Protein AF-A0A9X4FNW3-F1 (afdb_monomer)

Radius of gyration: 24.59 Å; Cα contacts (8 Å, |Δi|>4): 348; chains: 1; bounding box: 97×66×53 Å

pLDDT: mean 85.98, std 18.1, range [35.59, 98.44]

Sequence (212 aa):
MRTWEVLSLSFLMLSSSFVHASGALVSSCDKIPSGYRGKVFKIKTDYLAETSNKERPWECISFKEEPQKYAYTTLKYIYDGNIDCDFDLHCNKVANWYHAPWMHYGINGREFVNGLTRERSFKPGELHNDQKSMLQNWAISIVNEQGSYTYGQVWKDINNPDITKGEFLDGTVNAKLVFTEATEDDIPTLKNSITWTGYVNQSENLLRISKI

Mean predicted aligned error: 8.68 Å

Secondary structure (DSSP, 8-state):
-----------------------PPPS--S-PPTT--S----------SS------TTTTS-TTTSHHHHHHHHHHHHHTTTTTTTT-TTT-SSS-EE--SSTT-STTSPPTTT-PEE-PPBPTTSS-TT--S-B-EEEEEEEEHHHHHHHHHHTSSTTS--GGG-PPPTT--EEEEEEES--TTT-GGGTT--EEEE--TT-SS-EEEEE-

Solvent-accessible surface area (backbone atoms only — not comparable to full-atom values): 12631 Å² total; per-residue (Å²): 139,90,81,86,88,80,87,80,81,81,79,82,78,78,78,81,76,80,77,75,74,78,74,76,84,68,40,37,71,62,81,80,61,89,86,71,81,73,72,67,39,72,71,44,70,89,43,39,94,57,78,69,86,72,87,56,95,41,76,89,44,51,58,84,84,39,41,67,61,26,51,51,43,49,50,50,58,65,44,48,41,27,62,86,36,75,65,39,55,90,65,28,83,74,53,61,47,28,39,77,78,82,55,21,60,71,93,44,14,9,20,44,37,75,37,34,22,54,50,79,61,41,56,54,46,66,89,27,85,59,23,80,54,73,36,52,25,35,30,43,56,40,24,28,50,45,31,25,20,28,49,36,55,17,46,66,42,80,91,63,58,40,70,91,39,64,67,70,53,89,83,47,46,76,50,71,53,45,28,26,59,58,45,45,79,32,37,65,85,44,60,91,43,60,66,49,70,35,51,56,82,82,48,102,54,75,42,72,27,28,46,109

Foldseek 3Di:
DDDDDDDDDDDPPPPPPPPPPLPPFDLAPDDDDPPDDAAFDDFFQPADQDADPDDQQLPPPPCVVCVVCSVVSLVCVVCQQCVVVVNRQVRRPPFHKGFQTPQRDDLQRAFTHHGWGKDDWDQACRQHVQRHHIKTKIKGKMKTNQQSNLSCQQVVPVVHGDCVSNDGDPPIDMDMWMWMLDDCSSPVVQVVADWDFTCHRVPPDTGIIGTD

Structure (mmCIF, N/CA/C/O backbone):
data_AF-A0A9X4FNW3-F1
#
_entry.id   AF-A0A9X4FNW3-F1
#
loop_
_atom_site.group_PDB
_atom_site.id
_atom_site.type_symbol
_atom_site.label_atom_id
_atom_site.label_alt_id
_atom_site.label_comp_id
_atom_site.label_asym_id
_atom_site.label_entity_id
_atom_site.label_seq_id
_atom_site.pdbx_PDB_ins_code
_atom_site.Cartn_x
_atom_site.Cartn_y
_atom_site.Cartn_z
_atom_site.occupancy
_atom_site.B_iso_or_equiv
_atom_site.auth_seq_id
_atom_site.auth_comp_id
_atom_site.auth_asym_id
_atom_site.auth_atom_id
_atom_site.pdbx_PDB_model_num
ATOM 1 N N . MET A 1 1 ? -71.289 51.366 -7.779 1.00 39.03 1 MET A N 1
ATOM 2 C CA . MET A 1 1 ? -70.628 50.991 -6.507 1.00 39.03 1 MET A CA 1
ATOM 3 C C . MET A 1 1 ? -69.376 50.200 -6.871 1.00 39.03 1 MET A C 1
ATOM 5 O O . MET A 1 1 ? -69.449 49.400 -7.790 1.00 39.03 1 MET A O 1
ATOM 9 N N . ARG A 1 2 ? -68.223 50.547 -6.293 1.00 45.91 2 ARG A N 1
ATOM 10 C CA . ARG A 1 2 ? -66.859 50.301 -6.802 1.00 45.91 2 ARG A CA 1
ATOM 11 C C . ARG A 1 2 ? -66.208 49.128 -6.052 1.00 45.91 2 ARG A C 1
ATOM 13 O O . ARG A 1 2 ? -66.126 49.211 -4.834 1.00 45.91 2 ARG A O 1
ATOM 20 N N . THR A 1 3 ? -65.699 48.111 -6.748 1.00 40.22 3 THR A N 1
ATOM 21 C CA . THR A 1 3 ? -64.871 47.011 -6.187 1.00 40.22 3 THR A CA 1
ATOM 22 C C . THR A 1 3 ? -63.864 46.577 -7.265 1.00 40.22 3 THR A C 1
ATOM 24 O O . THR A 1 3 ? -64.269 45.974 -8.250 1.00 40.22 3 THR A O 1
ATOM 27 N N . TRP A 1 4 ? -62.691 47.217 -7.346 1.00 37.81 4 TRP A N 1
ATOM 28 C CA . TRP A 1 4 ? -61.378 46.767 -6.831 1.00 37.81 4 TRP A CA 1
ATOM 29 C C . TRP A 1 4 ? -60.906 45.429 -7.421 1.00 37.81 4 TRP A C 1
ATOM 31 O O . TRP A 1 4 ? -61.368 44.364 -7.024 1.00 37.81 4 TRP A O 1
ATOM 41 N N . GLU A 1 5 ? -59.959 45.528 -8.359 1.00 42.41 5 GLU A N 1
ATOM 42 C CA . GLU A 1 5 ? -59.154 44.417 -8.863 1.00 42.41 5 GLU A CA 1
ATOM 43 C C . GLU A 1 5 ? -58.144 43.955 -7.807 1.00 42.41 5 GLU A C 1
ATOM 45 O O . GLU A 1 5 ? -57.520 44.775 -7.131 1.00 42.41 5 GLU A O 1
ATOM 50 N N . VAL A 1 6 ? -57.943 42.641 -7.712 1.00 42.69 6 VAL A N 1
ATOM 51 C CA . VAL A 1 6 ? -56.806 42.041 -7.011 1.00 42.69 6 VAL A CA 1
ATOM 52 C C . VAL A 1 6 ? -55.949 41.341 -8.060 1.00 42.69 6 VAL A C 1
ATOM 54 O O . VAL A 1 6 ? -56.313 40.289 -8.581 1.00 42.69 6 VAL A O 1
ATOM 57 N N . LEU A 1 7 ? -54.809 41.951 -8.381 1.00 39.12 7 LEU A N 1
ATOM 58 C CA . LEU A 1 7 ? -53.729 41.335 -9.147 1.00 39.12 7 LEU A CA 1
ATOM 59 C C . LEU A 1 7 ? -53.053 40.274 -8.273 1.00 39.12 7 LEU A C 1
ATOM 61 O O . LEU A 1 7 ? -52.357 40.597 -7.311 1.00 39.12 7 LEU A O 1
ATOM 65 N N . SER A 1 8 ? -53.256 39.003 -8.611 1.00 39.66 8 SER A N 1
ATOM 66 C CA . SER A 1 8 ? -52.539 37.888 -7.996 1.00 39.66 8 SER A CA 1
ATOM 67 C C . SER A 1 8 ? -51.211 37.690 -8.735 1.00 39.66 8 SER A C 1
ATOM 69 O O . SER A 1 8 ? -51.189 37.167 -9.846 1.00 39.66 8 SER A O 1
ATOM 71 N N . LEU A 1 9 ? -50.094 38.122 -8.139 1.00 35.75 9 LEU A N 1
ATOM 72 C CA . LEU A 1 9 ? -48.755 37.756 -8.611 1.00 35.75 9 LEU A CA 1
ATOM 73 C C . LEU A 1 9 ? -48.465 36.303 -8.210 1.00 35.75 9 LEU A C 1
ATOM 75 O O . LEU A 1 9 ? -48.223 36.004 -7.042 1.00 35.75 9 LEU A O 1
ATOM 79 N N . SER A 1 10 ? -48.472 35.395 -9.181 1.00 37.94 10 SER A N 1
ATOM 80 C CA . SER A 1 10 ? -47.983 34.028 -9.004 1.00 37.94 10 SER A CA 1
ATOM 81 C C . SER A 1 10 ? -46.454 34.019 -9.081 1.00 37.94 10 SER A C 1
ATOM 83 O O . SER A 1 10 ? -45.875 34.134 -10.158 1.00 37.94 10 SER A O 1
ATOM 85 N N . PHE A 1 11 ? -45.789 33.891 -7.932 1.00 36.78 11 PHE A N 1
ATOM 86 C CA . PHE A 1 11 ? -44.345 33.670 -7.856 1.00 36.78 11 PHE A CA 1
ATOM 87 C C . PHE A 1 11 ? -44.051 32.201 -8.203 1.00 36.78 11 PHE A C 1
ATOM 89 O O . PHE A 1 11 ? -44.306 31.300 -7.404 1.00 36.78 11 PHE A O 1
ATOM 96 N N . LEU A 1 12 ? -43.542 31.944 -9.411 1.00 36.56 12 LEU A N 1
ATOM 97 C CA . LEU A 1 12 ? -42.980 30.643 -9.780 1.00 36.56 12 LEU A CA 1
ATOM 98 C C . LEU A 1 12 ? -41.643 30.466 -9.049 1.00 36.56 12 LEU A C 1
ATOM 100 O O . LEU A 1 12 ? -40.603 30.950 -9.489 1.00 36.56 12 LEU A O 1
ATOM 104 N N . MET A 1 13 ? -41.676 29.769 -7.914 1.00 38.72 13 MET A N 1
ATOM 105 C CA . MET A 1 13 ? -40.479 29.214 -7.286 1.00 38.72 13 MET A CA 1
ATOM 106 C C . MET A 1 13 ? -39.955 28.084 -8.180 1.00 38.72 13 MET A C 1
ATOM 108 O O . MET A 1 13 ? -40.431 26.952 -8.101 1.00 38.72 13 MET A O 1
ATOM 112 N N . LEU A 1 14 ? -38.978 28.377 -9.044 1.00 38.03 14 LEU A N 1
ATOM 113 C CA . LEU A 1 14 ? -38.114 27.329 -9.582 1.00 38.03 14 LEU A CA 1
ATOM 114 C C . LEU A 1 14 ? -37.262 26.815 -8.420 1.00 38.03 14 LEU A C 1
ATOM 116 O O . LEU A 1 14 ? -36.275 27.437 -8.035 1.00 38.03 14 LEU A O 1
ATOM 120 N N . SER A 1 15 ? -37.652 25.680 -7.847 1.00 38.22 15 SER A N 1
ATOM 121 C CA . SER A 1 15 ? -36.764 24.909 -6.988 1.00 38.22 15 SER A CA 1
ATOM 122 C C . SER A 1 15 ? -35.621 24.383 -7.852 1.00 38.22 15 SER A C 1
ATOM 124 O O . SER A 1 15 ? -35.787 23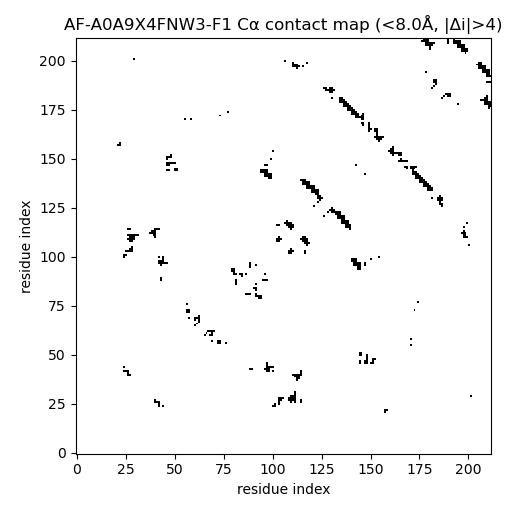.417 -8.599 1.00 38.22 15 SER A O 1
ATOM 126 N N . SER A 1 16 ? -34.461 25.025 -7.777 1.00 38.41 16 SER A N 1
ATOM 127 C CA . SER A 1 16 ? -33.212 24.469 -8.278 1.00 38.41 16 SER A CA 1
ATOM 128 C C . SER A 1 16 ? -32.890 23.229 -7.448 1.00 38.41 16 SER A C 1
ATOM 130 O O . SER A 1 16 ? -32.341 23.302 -6.351 1.00 38.41 16 SER A O 1
ATOM 132 N N . SER A 1 17 ? -33.269 22.063 -7.961 1.00 36.03 17 SER A N 1
ATOM 133 C CA . SER A 1 17 ? -32.731 20.798 -7.487 1.00 36.03 17 SER A CA 1
ATOM 134 C C . SER A 1 17 ? -31.236 20.799 -7.800 1.00 36.03 17 SER A C 1
ATOM 136 O O . SER A 1 17 ? -30.837 20.605 -8.948 1.00 36.03 17 SER A O 1
ATOM 138 N N . PHE A 1 18 ? -30.396 21.049 -6.795 1.00 40.41 18 PHE A N 1
ATOM 139 C CA . PHE A 1 18 ? -28.976 20.735 -6.890 1.00 40.41 18 PHE A CA 1
ATOM 140 C C . PHE A 1 18 ? -28.852 19.219 -7.018 1.00 40.41 18 PHE A C 1
ATOM 142 O O . PHE A 1 18 ? -28.867 18.492 -6.025 1.00 40.41 18 PHE A O 1
ATOM 149 N N . VAL A 1 19 ? -28.750 18.734 -8.253 1.00 35.59 19 VAL A N 1
ATOM 150 C CA . VAL A 1 19 ? -28.235 17.396 -8.521 1.00 35.59 19 VAL A CA 1
ATOM 151 C C . VAL A 1 19 ? -26.774 17.420 -8.080 1.00 35.59 19 VAL A C 1
ATOM 153 O O . VAL A 1 19 ? -25.900 17.880 -8.811 1.00 35.59 19 VAL A O 1
ATOM 156 N N . HIS A 1 20 ? -26.506 16.976 -6.851 1.00 36.28 20 HIS A N 1
ATOM 157 C CA . HIS A 1 20 ? -25.158 16.592 -6.460 1.00 36.28 20 HIS A CA 1
ATOM 158 C C . HIS A 1 20 ? -24.825 15.352 -7.282 1.00 36.28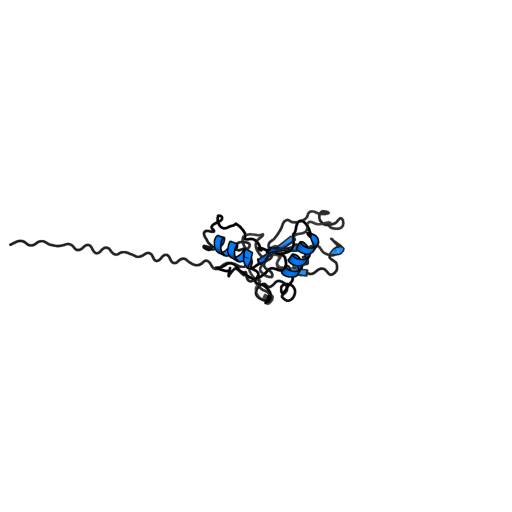 20 HIS A C 1
ATOM 160 O O . HIS A 1 20 ? -25.267 14.247 -6.969 1.00 36.28 20 HIS A O 1
ATOM 166 N N . ALA A 1 21 ? -24.086 15.536 -8.372 1.00 36.72 21 ALA A N 1
ATOM 167 C CA . ALA A 1 21 ? -23.387 14.425 -8.984 1.00 36.72 21 ALA A CA 1
ATOM 168 C C . ALA A 1 21 ? -22.447 13.871 -7.907 1.00 36.72 21 ALA A C 1
ATOM 170 O O . ALA A 1 21 ? -21.455 14.515 -7.565 1.00 36.72 21 ALA A O 1
ATOM 171 N N . SER A 1 22 ? -22.768 12.710 -7.330 1.00 43.56 22 SER A N 1
ATOM 172 C CA . SER A 1 22 ? -21.777 11.958 -6.570 1.00 43.56 22 SER A CA 1
ATOM 173 C C . SER A 1 22 ? -20.681 11.602 -7.572 1.00 43.56 22 SER A C 1
ATOM 175 O O . SER A 1 22 ? -20.866 10.708 -8.401 1.00 43.56 22 SER A O 1
ATOM 177 N N . GLY A 1 23 ? -19.594 12.373 -7.599 1.00 53.06 23 GLY A N 1
ATOM 178 C CA . GLY A 1 23 ? -18.483 12.114 -8.503 1.00 53.06 23 GLY A CA 1
ATOM 179 C C . GLY A 1 23 ? -17.993 10.697 -8.243 1.00 53.06 23 GLY A C 1
ATOM 180 O O . GLY A 1 23 ? -17.557 10.394 -7.134 1.00 53.06 23 GLY A O 1
ATOM 181 N N . ALA A 1 24 ? -18.129 9.806 -9.226 1.00 60.94 24 ALA A N 1
ATOM 182 C CA . ALA A 1 24 ? -17.613 8.454 -9.095 1.00 60.94 24 ALA A CA 1
ATOM 183 C C . ALA A 1 24 ? -16.102 8.537 -8.836 1.00 60.94 24 ALA A C 1
ATOM 185 O O . ALA A 1 24 ? -15.373 9.211 -9.566 1.00 60.94 24 ALA A O 1
ATOM 186 N N . LEU A 1 25 ? -15.638 7.867 -7.783 1.00 82.50 25 LEU A N 1
ATOM 187 C CA . LEU A 1 25 ? -14.220 7.805 -7.455 1.00 82.50 25 LEU A CA 1
ATOM 188 C C . LEU A 1 25 ? -13.459 7.086 -8.573 1.00 82.50 25 LEU A C 1
ATOM 190 O O . LEU A 1 25 ? -13.750 5.943 -8.924 1.00 82.50 25 LEU A O 1
ATOM 194 N N . VAL A 1 26 ? -12.472 7.776 -9.138 1.00 89.19 26 VAL A N 1
ATOM 195 C CA . VAL A 1 26 ? -11.657 7.273 -10.244 1.00 89.19 26 VAL A CA 1
ATOM 196 C C . VAL A 1 26 ? -10.544 6.385 -9.688 1.00 89.19 26 VAL A C 1
ATOM 198 O O . VAL A 1 26 ? -9.835 6.764 -8.758 1.00 89.19 26 VAL A O 1
ATOM 201 N N . SER A 1 27 ? -10.388 5.183 -10.252 1.00 92.94 27 SER A N 1
ATOM 202 C CA . SER A 1 27 ? -9.335 4.246 -9.826 1.00 92.94 27 SER A CA 1
ATOM 203 C C . SER A 1 27 ? -7.964 4.613 -10.398 1.00 92.94 27 SER A C 1
ATOM 205 O O . SER A 1 27 ? -6.974 4.566 -9.675 1.00 92.94 27 SER A O 1
ATOM 207 N N . SER A 1 28 ? -7.925 4.999 -11.675 1.00 92.31 28 SER A N 1
ATOM 208 C CA . SER A 1 28 ? -6.740 5.409 -12.434 1.00 92.31 28 SER A CA 1
ATOM 209 C C . SER A 1 28 ? -7.172 6.342 -13.573 1.00 92.31 28 SER A C 1
ATOM 211 O O . SER A 1 28 ? -8.294 6.223 -14.071 1.00 92.31 28 SER A O 1
ATOM 213 N N . CYS A 1 29 ? -6.298 7.268 -13.972 1.00 89.25 29 CYS A N 1
ATOM 214 C CA . CYS A 1 29 ? -6.485 8.119 -15.153 1.00 89.25 29 CYS A CA 1
ATOM 215 C C . CYS A 1 29 ? -5.900 7.521 -16.443 1.00 89.25 29 CYS A C 1
ATOM 217 O O . CYS A 1 29 ? -6.028 8.141 -17.502 1.00 89.25 29 CYS A O 1
ATOM 219 N N . ASP A 1 30 ? -5.254 6.357 -16.380 1.00 88.88 30 ASP A N 1
ATOM 220 C CA . ASP A 1 30 ? -4.647 5.752 -17.558 1.00 88.88 30 ASP A CA 1
ATOM 221 C C . ASP A 1 30 ? -5.692 5.250 -18.553 1.00 88.88 30 ASP A C 1
ATOM 223 O O . ASP A 1 30 ? -6.763 4.744 -18.204 1.00 88.88 30 ASP A O 1
ATOM 227 N N . LYS A 1 31 ? -5.343 5.346 -19.837 1.00 87.38 31 LYS A N 1
ATOM 228 C CA . LYS A 1 31 ? -6.109 4.708 -20.904 1.00 87.38 31 LYS A CA 1
ATOM 229 C C . LYS A 1 31 ? -5.720 3.240 -20.963 1.00 87.38 31 LYS A C 1
ATOM 231 O O . LYS A 1 31 ? -4.593 2.915 -21.324 1.00 87.38 31 LYS A O 1
ATOM 236 N N . ILE A 1 32 ? -6.670 2.363 -20.661 1.00 89.81 32 ILE A N 1
ATOM 237 C CA . ILE A 1 32 ? -6.474 0.920 -20.799 1.00 89.81 32 ILE A CA 1
ATOM 238 C C . ILE A 1 32 ? -6.273 0.594 -22.292 1.00 89.81 32 ILE A C 1
ATOM 240 O O . ILE A 1 32 ? -7.143 0.945 -23.099 1.00 89.81 32 ILE A O 1
ATOM 244 N N . PRO A 1 33 ? -5.167 -0.070 -22.684 1.00 89.06 33 PRO A N 1
ATOM 245 C CA . PRO A 1 33 ? -4.921 -0.433 -24.074 1.00 89.06 33 PRO A CA 1
ATOM 246 C C . PRO A 1 33 ? -6.044 -1.291 -24.667 1.00 89.06 33 PRO A C 1
ATOM 248 O O . PRO A 1 33 ? -6.575 -2.200 -24.019 1.00 89.06 33 PRO A O 1
ATOM 251 N N . SER A 1 34 ? -6.391 -1.029 -25.931 1.00 89.88 34 SER A N 1
ATOM 252 C CA . SER A 1 34 ? -7.389 -1.830 -26.646 1.00 89.88 34 SER A CA 1
ATOM 253 C C . SER A 1 34 ? -6.956 -3.295 -26.689 1.00 89.88 34 SER A C 1
ATOM 255 O O . SER A 1 34 ? -5.813 -3.607 -27.009 1.00 89.88 34 SER A O 1
ATOM 257 N N . GLY A 1 35 ? -7.870 -4.204 -26.353 1.00 90.31 35 GLY A N 1
ATOM 258 C CA . GLY A 1 35 ? -7.571 -5.636 -26.331 1.00 90.31 35 GLY A CA 1
ATOM 259 C C . GLY A 1 35 ? -6.941 -6.150 -25.034 1.00 90.31 35 GLY A C 1
ATOM 260 O O . GLY A 1 35 ? -6.823 -7.365 -24.901 1.00 90.31 35 GLY A O 1
ATOM 261 N N . TYR A 1 36 ? -6.618 -5.298 -24.052 1.00 91.88 36 TYR A N 1
ATOM 262 C CA . TYR A 1 36 ? -6.164 -5.769 -22.741 1.00 91.88 36 TYR A CA 1
ATOM 263 C C . TYR A 1 36 ? -7.227 -6.671 -22.081 1.00 91.88 36 TYR A C 1
ATOM 265 O O . TYR A 1 36 ? -8.434 -6.416 -22.168 1.00 91.88 36 TYR A O 1
ATOM 273 N N . ARG A 1 37 ? -6.780 -7.778 -21.476 1.00 93.31 37 ARG A N 1
ATOM 274 C CA . ARG A 1 37 ? -7.626 -8.798 -20.818 1.00 93.31 37 ARG A CA 1
ATOM 275 C C . ARG A 1 37 ? -7.160 -9.142 -19.401 1.00 93.31 37 ARG A C 1
ATOM 277 O O . ARG A 1 37 ? -7.717 -10.047 -18.790 1.00 93.31 37 ARG A O 1
ATOM 284 N N . GLY A 1 38 ? -6.121 -8.468 -18.910 1.00 91.44 38 GLY A N 1
ATOM 285 C CA . GLY A 1 38 ? -5.573 -8.718 -17.581 1.00 91.44 38 GLY A CA 1
ATOM 286 C C . GLY A 1 38 ? -6.354 -8.015 -16.470 1.00 91.44 38 GLY A C 1
ATOM 287 O O . GLY A 1 38 ? -7.427 -7.447 -16.687 1.00 91.44 38 GLY A O 1
ATOM 288 N N . LYS A 1 39 ? -5.774 -8.037 -15.268 1.00 93.00 39 LYS A N 1
ATOM 289 C CA . LYS A 1 39 ? -6.295 -7.352 -14.079 1.00 93.00 39 LYS A CA 1
ATOM 290 C C . LYS A 1 39 ? -6.414 -5.849 -14.333 1.00 93.00 39 LYS A C 1
ATOM 292 O O . LYS A 1 39 ? -5.498 -5.242 -14.887 1.00 93.00 39 LYS A O 1
ATOM 297 N N . VAL A 1 40 ? -7.534 -5.272 -13.906 1.00 94.31 40 VAL A N 1
ATOM 298 C CA . VAL A 1 40 ? -7.750 -3.824 -13.861 1.00 94.31 40 VAL A CA 1
ATOM 299 C C . VAL A 1 40 ? -8.032 -3.449 -12.416 1.00 94.31 40 VAL A C 1
ATOM 301 O O . VAL A 1 40 ? -8.973 -3.965 -11.808 1.00 94.31 40 VAL A O 1
ATOM 304 N N . PHE A 1 41 ? -7.208 -2.561 -11.878 1.00 95.62 41 PHE A N 1
ATOM 305 C CA . PHE A 1 41 ? -7.303 -2.070 -10.519 1.00 95.62 41 PHE A CA 1
ATOM 306 C C . PHE A 1 41 ? -8.651 -1.394 -10.262 1.00 95.62 41 PHE A C 1
ATOM 308 O O . PHE A 1 41 ? -9.128 -0.572 -11.049 1.00 95.62 41 PHE A O 1
ATOM 315 N N . LYS A 1 42 ? -9.242 -1.716 -9.109 1.00 95.25 42 LYS A N 1
ATOM 316 C CA . LYS A 1 42 ? -10.451 -1.074 -8.600 1.00 95.25 42 LYS A CA 1
ATOM 317 C C . LYS A 1 42 ? -10.180 -0.520 -7.216 1.00 95.25 42 LYS A C 1
ATOM 319 O O . LYS A 1 42 ? -9.954 -1.267 -6.265 1.00 95.25 42 LYS A O 1
ATOM 324 N N . ILE A 1 43 ? -10.266 0.798 -7.099 1.00 95.62 43 ILE A N 1
ATOM 325 C CA . ILE A 1 43 ? -10.160 1.482 -5.818 1.00 95.62 43 ILE A CA 1
ATOM 326 C C . ILE A 1 43 ? -11.235 0.969 -4.846 1.00 95.62 43 ILE A C 1
ATOM 328 O O . ILE A 1 43 ? -12.392 0.776 -5.214 1.00 95.62 43 ILE A O 1
ATOM 332 N N . LYS A 1 44 ? -10.841 0.760 -3.590 1.00 96.12 44 LYS A N 1
ATOM 333 C CA . LYS A 1 44 ? -11.730 0.355 -2.492 1.00 96.12 44 LYS A CA 1
ATOM 334 C C . LYS A 1 44 ? -11.859 1.511 -1.503 1.00 96.12 44 LYS A C 1
ATOM 336 O O . LYS A 1 44 ? -10.894 1.825 -0.810 1.00 96.12 44 LYS A O 1
ATOM 341 N N . THR A 1 45 ? -13.006 2.185 -1.532 1.00 94.62 45 THR A N 1
ATOM 342 C CA . THR A 1 45 ? -13.294 3.473 -0.854 1.00 94.62 45 THR A CA 1
ATOM 343 C C . THR A 1 45 ? -14.685 3.512 -0.222 1.00 94.62 45 THR A C 1
ATOM 345 O O . THR A 1 45 ? -15.159 4.556 0.207 1.00 94.62 45 THR A O 1
ATOM 348 N N . ASP A 1 46 ? -15.340 2.360 -0.150 1.00 93.06 46 ASP A N 1
ATOM 349 C CA . ASP A 1 46 ? -16.558 2.078 0.607 1.00 93.06 46 ASP A CA 1
ATOM 350 C C . ASP A 1 46 ? -16.271 2.113 2.119 1.00 93.06 46 ASP A C 1
ATOM 352 O O . ASP A 1 46 ? -16.429 1.123 2.826 1.00 93.06 46 ASP A O 1
ATOM 356 N N . TYR A 1 47 ? -15.760 3.249 2.593 1.00 94.19 47 TYR A N 1
ATOM 357 C CA . TYR A 1 47 ? -15.298 3.452 3.957 1.00 94.19 47 TYR A CA 1
ATOM 358 C C . TYR A 1 47 ? -16.399 3.187 4.980 1.00 94.19 47 TYR A C 1
ATOM 360 O O . TYR A 1 47 ? -17.581 3.441 4.738 1.00 94.19 47 TYR A O 1
ATOM 368 N N . LEU A 1 48 ? -15.993 2.718 6.158 1.00 87.75 48 LEU A N 1
ATOM 369 C CA . LEU A 1 48 ? -16.930 2.485 7.245 1.00 87.75 48 LEU A CA 1
ATOM 370 C C . LEU A 1 48 ? -17.487 3.808 7.783 1.00 87.75 48 LEU A C 1
ATOM 372 O O . LEU A 1 48 ? -16.742 4.750 8.053 1.00 87.75 48 LEU A O 1
ATOM 376 N N . ALA A 1 49 ? -18.806 3.854 7.979 1.00 86.88 49 ALA A N 1
ATOM 377 C CA . ALA A 1 49 ? -19.480 4.985 8.618 1.00 86.88 49 ALA A CA 1
ATOM 378 C C . ALA A 1 49 ? -19.250 5.029 10.139 1.00 86.88 49 ALA A C 1
ATOM 380 O O . ALA A 1 49 ? -19.398 6.084 10.750 1.00 86.88 49 ALA A O 1
ATOM 381 N N . GLU A 1 50 ? -18.875 3.893 10.731 1.00 88.44 50 GLU A N 1
ATOM 382 C CA . GLU A 1 50 ? -18.659 3.702 12.163 1.00 88.44 50 GLU A CA 1
ATOM 383 C C . GLU A 1 50 ? -17.306 3.028 12.413 1.00 88.44 50 GLU A C 1
ATOM 385 O O . GLU A 1 50 ? -16.755 2.345 11.546 1.00 88.44 50 GLU A O 1
ATOM 390 N N . THR A 1 51 ? -16.758 3.224 13.607 1.00 86.00 51 THR A N 1
ATOM 391 C CA . THR A 1 51 ? -15.494 2.609 14.020 1.00 86.00 51 THR A CA 1
ATOM 392 C C . THR A 1 51 ? -15.664 1.121 14.298 1.00 86.00 51 THR A C 1
ATOM 394 O O . THR A 1 51 ? -16.715 0.676 14.757 1.00 86.00 51 THR A O 1
ATOM 397 N N . SER A 1 52 ? -14.600 0.346 14.093 1.00 81.75 52 SER A N 1
ATOM 398 C CA . SER A 1 52 ? -14.604 -1.075 14.432 1.00 81.75 52 SER A CA 1
ATOM 399 C C . SER A 1 52 ? -14.183 -1.293 15.885 1.00 81.75 52 SER A C 1
ATOM 401 O O . SER A 1 52 ? -13.134 -0.807 16.312 1.00 81.75 52 SER A O 1
ATOM 403 N N . ASN A 1 53 ? -14.970 -2.086 16.615 1.00 83.81 53 ASN A N 1
ATOM 404 C CA . ASN A 1 53 ? -14.642 -2.566 17.963 1.00 83.81 53 ASN A CA 1
ATOM 405 C C . ASN A 1 53 ? -13.956 -3.942 17.946 1.00 83.81 53 ASN A C 1
ATOM 407 O O . ASN A 1 53 ? -13.923 -4.622 18.969 1.00 83.81 53 ASN A O 1
ATOM 411 N N . LYS A 1 54 ? -13.465 -4.404 16.787 1.00 86.19 54 LYS A N 1
ATOM 412 C CA . LYS A 1 54 ? -12.732 -5.671 16.717 1.00 86.19 54 LYS A CA 1
ATOM 413 C C . LYS A 1 54 ? -11.421 -5.556 17.484 1.00 86.19 54 LYS A C 1
ATOM 415 O O . LYS A 1 54 ? -10.680 -4.593 17.289 1.00 86.19 54 LYS A O 1
ATOM 420 N N . GLU A 1 55 ? -11.140 -6.569 18.295 1.00 88.19 55 GLU A N 1
ATOM 421 C CA . GLU A 1 55 ? -9.854 -6.720 18.972 1.00 88.19 55 GLU A CA 1
ATOM 422 C C . GLU A 1 55 ? -8.722 -6.775 17.947 1.00 88.19 55 GLU A C 1
ATOM 424 O O . GLU A 1 55 ? -8.826 -7.452 16.915 1.00 88.19 55 GLU A O 1
ATOM 429 N N . ARG A 1 56 ? -7.628 -6.065 18.231 1.00 92.75 56 ARG A N 1
ATOM 430 C CA . ARG A 1 56 ? -6.470 -6.010 17.335 1.00 92.75 56 ARG A CA 1
ATOM 431 C C . ARG A 1 56 ? -5.278 -6.675 18.013 1.00 92.75 56 ARG A C 1
ATOM 433 O O . ARG A 1 56 ? -4.956 -6.348 19.154 1.00 92.75 56 ARG A O 1
ATOM 440 N N . PRO A 1 57 ? -4.554 -7.568 17.320 1.00 94.25 57 PRO A N 1
ATOM 441 C CA . PRO A 1 57 ? -3.572 -8.436 17.968 1.00 94.25 57 PRO A CA 1
ATOM 442 C C . PRO A 1 57 ? -2.380 -7.691 18.591 1.00 94.25 57 PRO A C 1
ATOM 444 O O . PRO A 1 57 ? -1.678 -8.261 19.423 1.00 94.25 57 PRO A O 1
ATOM 447 N N . TRP A 1 58 ? -2.137 -6.431 18.216 1.00 95.00 58 TRP A N 1
ATOM 448 C CA . TRP A 1 58 ? -1.063 -5.603 18.773 1.00 95.00 58 TRP A CA 1
ATOM 449 C C . TRP A 1 58 ? -1.493 -4.681 19.924 1.00 95.00 58 TRP A C 1
ATOM 451 O O . TRP A 1 58 ? -0.622 -4.061 20.526 1.00 95.00 58 TRP A O 1
ATOM 461 N N . GLU A 1 59 ? -2.787 -4.564 20.247 1.00 92.81 59 GLU A N 1
ATOM 462 C CA . GLU A 1 59 ? -3.293 -3.583 21.231 1.00 92.81 59 GLU A CA 1
ATOM 463 C C . GLU A 1 59 ? -2.692 -3.747 22.625 1.00 92.81 59 GLU A C 1
ATOM 465 O O . GLU A 1 59 ? -2.412 -2.761 23.301 1.00 92.81 59 GLU A O 1
ATOM 470 N N . CYS A 1 60 ? -2.445 -4.987 23.045 1.00 93.81 60 CYS A N 1
ATOM 471 C CA . CYS A 1 60 ? -1.870 -5.280 24.357 1.00 93.81 60 CYS A CA 1
ATOM 472 C C . CYS A 1 60 ? -0.334 -5.319 24.362 1.00 93.81 60 CYS A C 1
ATOM 474 O O . CYS A 1 60 ? 0.260 -5.666 25.382 1.00 93.81 60 CYS A O 1
ATOM 476 N N . ILE A 1 61 ? 0.327 -5.012 23.241 1.00 97.12 61 ILE A N 1
ATOM 477 C CA . ILE A 1 61 ? 1.786 -5.081 23.124 1.00 97.12 61 ILE A CA 1
ATOM 478 C C . ILE A 1 61 ? 2.360 -3.672 23.258 1.00 97.12 61 ILE A C 1
ATOM 480 O O . ILE A 1 61 ? 2.107 -2.802 22.425 1.00 97.12 61 ILE A O 1
ATOM 484 N N . SER A 1 62 ? 3.189 -3.444 24.278 1.00 96.56 62 SER A N 1
ATOM 485 C CA . SER A 1 62 ? 3.905 -2.173 24.398 1.00 96.56 62 SER A CA 1
ATOM 486 C C . SER A 1 62 ? 4.949 -2.060 23.291 1.00 96.56 62 SER A C 1
ATOM 488 O O . SER A 1 62 ? 5.936 -2.790 23.285 1.00 96.56 62 SER A O 1
ATOM 490 N N . PHE A 1 63 ? 4.783 -1.105 22.377 1.00 95.69 63 PHE A N 1
ATOM 491 C CA . PHE A 1 63 ? 5.788 -0.831 21.345 1.00 95.69 63 PHE A CA 1
ATOM 492 C C . PHE A 1 63 ? 7.097 -0.258 21.916 1.00 95.69 63 PHE A C 1
ATOM 494 O O . PHE A 1 63 ? 8.102 -0.238 21.213 1.00 95.69 63 PHE A O 1
ATOM 501 N N . LYS A 1 64 ? 7.095 0.224 23.168 1.00 97.44 64 LYS A N 1
ATOM 502 C CA . LYS A 1 64 ? 8.297 0.724 23.853 1.00 97.44 64 LYS A CA 1
ATOM 503 C C . LYS A 1 64 ? 9.080 -0.403 24.519 1.00 97.44 64 LYS A C 1
ATOM 505 O O . LYS A 1 64 ? 10.296 -0.448 24.382 1.00 97.44 64 LYS A O 1
ATOM 510 N N . GLU A 1 65 ? 8.376 -1.309 25.196 1.00 98.44 65 GLU A N 1
ATOM 511 C CA . GLU A 1 65 ? 8.997 -2.408 25.950 1.00 98.44 65 GLU A CA 1
ATOM 512 C C . GLU A 1 65 ? 9.243 -3.649 25.076 1.00 98.44 65 GLU A C 1
ATOM 514 O O . GLU A 1 65 ? 10.251 -4.333 25.223 1.00 98.44 65 GLU A O 1
ATOM 519 N N . GLU A 1 66 ? 8.345 -3.934 24.126 1.00 98.31 66 GLU A N 1
ATOM 520 C CA . GLU A 1 66 ? 8.404 -5.090 23.220 1.00 98.31 66 GLU A CA 1
ATOM 521 C C . GLU A 1 66 ? 8.346 -4.669 21.725 1.00 98.31 66 GLU A C 1
ATOM 523 O O . GLU A 1 66 ? 7.520 -5.189 20.963 1.00 98.31 66 GLU A O 1
ATOM 528 N N . PRO A 1 67 ? 9.219 -3.755 21.245 1.00 97.94 67 PRO A N 1
ATOM 529 C CA . PRO A 1 67 ? 9.124 -3.159 19.903 1.00 97.94 67 PRO A CA 1
ATOM 530 C C . PRO A 1 67 ? 9.131 -4.193 18.773 1.00 97.94 67 PRO A C 1
ATOM 532 O O . PRO A 1 67 ? 8.358 -4.098 17.821 1.00 97.94 67 PRO A O 1
ATOM 535 N N . GLN A 1 68 ? 9.976 -5.219 18.889 1.00 98.25 68 GLN A N 1
ATOM 536 C CA . GLN A 1 68 ? 10.088 -6.273 17.885 1.00 98.25 68 GLN A CA 1
ATOM 537 C C . GLN A 1 68 ? 8.793 -7.092 17.780 1.00 98.25 68 GLN A C 1
ATOM 539 O O . GLN A 1 68 ? 8.314 -7.368 16.681 1.00 98.25 68 GLN A O 1
ATOM 544 N N . LYS A 1 69 ? 8.203 -7.461 18.919 1.00 98.31 69 LYS A N 1
ATOM 545 C CA . LYS A 1 69 ? 6.956 -8.229 18.968 1.00 98.31 69 LYS A CA 1
ATOM 546 C C . LYS A 1 69 ? 5.786 -7.407 18.436 1.00 98.31 69 LYS A C 1
ATOM 548 O O . LYS A 1 69 ? 4.983 -7.944 17.677 1.00 98.31 69 LYS A O 1
ATOM 553 N N . TYR A 1 70 ? 5.726 -6.117 18.773 1.00 97.94 70 TYR A N 1
ATOM 554 C CA . TYR A 1 70 ? 4.747 -5.186 18.212 1.00 97.94 70 TYR A CA 1
ATOM 555 C C . TYR A 1 70 ? 4.869 -5.130 16.683 1.00 97.94 70 TYR A C 1
ATOM 557 O O . TYR A 1 70 ? 3.902 -5.412 15.977 1.00 97.94 70 TYR A O 1
ATOM 565 N N . ALA A 1 71 ? 6.077 -4.878 16.164 1.00 97.81 71 ALA A N 1
ATOM 566 C CA . ALA A 1 71 ? 6.328 -4.774 14.729 1.00 97.81 71 ALA A CA 1
ATOM 567 C C . ALA A 1 71 ? 5.968 -6.061 13.968 1.00 97.81 71 ALA A C 1
ATOM 569 O O . ALA A 1 71 ? 5.256 -5.999 12.967 1.00 97.81 71 ALA A O 1
ATOM 570 N N . TYR A 1 72 ? 6.395 -7.234 14.451 1.00 98.25 72 TYR A N 1
ATOM 571 C CA . TYR A 1 72 ? 6.062 -8.508 13.803 1.00 98.25 72 TYR A CA 1
ATOM 572 C C . TYR A 1 72 ? 4.575 -8.850 13.886 1.00 98.25 72 TYR A C 1
ATOM 574 O O . TYR A 1 72 ? 4.033 -9.416 12.938 1.00 98.25 72 TYR A O 1
ATOM 582 N N . THR A 1 73 ? 3.902 -8.499 14.984 1.00 98.12 73 THR A N 1
ATOM 583 C CA . THR A 1 73 ? 2.459 -8.735 15.131 1.00 98.12 73 THR A CA 1
ATOM 584 C C . THR A 1 73 ? 1.665 -7.878 14.150 1.00 98.12 73 THR A C 1
ATOM 586 O O . THR A 1 73 ? 0.796 -8.394 13.447 1.00 98.12 73 THR A O 1
ATOM 589 N N . THR A 1 74 ? 2.015 -6.597 14.023 1.00 97.38 74 THR A N 1
ATOM 590 C CA . THR A 1 74 ? 1.413 -5.696 13.033 1.00 97.38 74 THR A CA 1
ATOM 591 C C . THR A 1 74 ? 1.730 -6.139 11.603 1.00 97.38 74 THR A C 1
ATOM 593 O O . THR A 1 74 ? 0.839 -6.153 10.758 1.00 97.38 74 THR A O 1
ATOM 596 N N . LEU A 1 75 ? 2.963 -6.579 11.321 1.00 97.12 75 LEU A N 1
ATOM 597 C CA . LEU A 1 75 ? 3.335 -7.113 10.005 1.00 97.12 75 LEU A CA 1
ATOM 598 C C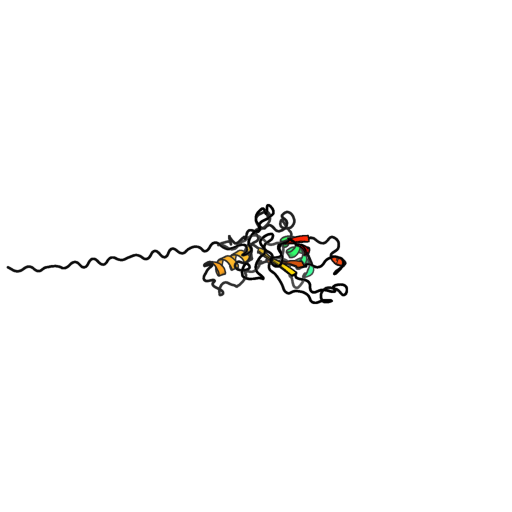 . LEU A 1 75 ? 2.535 -8.371 9.650 1.00 97.12 75 LEU A C 1
ATOM 600 O O . LEU A 1 75 ? 2.028 -8.485 8.536 1.00 97.12 75 LEU A O 1
ATOM 604 N N . LYS A 1 76 ? 2.383 -9.298 10.603 1.00 97.25 76 LYS A N 1
ATOM 605 C CA . LYS A 1 76 ? 1.565 -10.500 10.423 1.00 97.25 76 LYS A CA 1
ATOM 606 C C . LYS A 1 76 ? 0.119 -10.131 10.101 1.00 97.25 76 LYS A C 1
ATOM 608 O O . LYS A 1 76 ? -0.439 -10.698 9.171 1.00 97.25 76 LYS A O 1
ATOM 613 N N . TYR A 1 77 ? -0.449 -9.156 10.807 1.00 96.94 77 TYR A N 1
ATOM 614 C CA . TYR A 1 77 ? -1.786 -8.643 10.511 1.00 96.94 77 TYR A CA 1
ATOM 615 C C . TYR A 1 77 ? -1.901 -8.037 9.105 1.00 96.94 77 TYR A C 1
ATOM 617 O O . TYR A 1 77 ? -2.878 -8.295 8.410 1.00 96.94 77 TYR A O 1
ATOM 625 N N . ILE A 1 78 ? -0.903 -7.263 8.660 1.00 97.19 78 ILE A N 1
ATOM 626 C CA . ILE A 1 78 ? -0.878 -6.701 7.299 1.00 97.19 78 ILE A CA 1
ATOM 627 C C . ILE A 1 78 ? -0.894 -7.813 6.247 1.00 97.19 78 ILE A C 1
ATOM 629 O O . ILE A 1 78 ? -1.501 -7.648 5.193 1.00 97.19 78 ILE A O 1
ATOM 633 N N . TYR A 1 79 ? -0.225 -8.933 6.504 1.00 95.88 79 TYR A N 1
ATOM 634 C CA . TYR A 1 79 ? -0.128 -10.046 5.562 1.00 95.88 79 TYR A CA 1
ATOM 635 C C . TYR A 1 79 ? -1.319 -11.001 5.591 1.00 95.88 79 TYR A C 1
ATOM 637 O O . TYR A 1 79 ? -1.578 -11.658 4.581 1.00 95.88 79 TYR A O 1
ATOM 645 N N . ASP A 1 80 ? -2.061 -11.042 6.695 1.00 94.94 80 ASP A N 1
ATOM 646 C CA . ASP A 1 80 ? -3.170 -11.969 6.891 1.00 94.94 80 ASP A CA 1
ATOM 647 C C . ASP A 1 80 ? -4.296 -11.744 5.862 1.00 94.94 80 ASP A C 1
ATOM 649 O O . ASP A 1 80 ? -4.872 -10.656 5.741 1.00 94.94 80 ASP A O 1
ATOM 653 N N . GLY A 1 81 ? -4.540 -12.761 5.034 1.00 94.06 81 GLY A N 1
ATOM 654 C CA . GLY A 1 81 ? -5.432 -12.725 3.869 1.00 94.06 81 GLY A CA 1
ATOM 655 C C . GLY A 1 81 ? -4.957 -11.875 2.678 1.00 94.06 81 GLY A C 1
ATOM 656 O O . GLY A 1 81 ? -5.379 -12.127 1.551 1.00 94.06 81 GLY A O 1
ATOM 657 N N . ASN A 1 82 ? -4.074 -10.889 2.874 1.00 95.62 82 ASN A N 1
ATOM 658 C CA . ASN A 1 82 ? -3.593 -10.032 1.783 1.00 95.62 82 ASN A CA 1
ATOM 659 C C . ASN A 1 82 ? -2.606 -10.756 0.861 1.00 95.62 82 ASN A C 1
ATOM 661 O O . ASN A 1 82 ? -2.647 -10.530 -0.346 1.00 95.62 82 ASN A O 1
ATOM 665 N N . ILE A 1 83 ? -1.741 -11.626 1.397 1.00 93.38 83 ILE A N 1
ATOM 666 C CA . ILE A 1 83 ? -0.793 -12.394 0.570 1.00 93.38 83 ILE A CA 1
ATOM 667 C C . ILE A 1 83 ? -1.538 -13.351 -0.370 1.00 93.38 83 ILE A C 1
ATOM 669 O O . ILE A 1 83 ? -1.227 -13.395 -1.557 1.00 93.38 83 ILE A O 1
ATOM 673 N N . ASP A 1 84 ? -2.552 -14.059 0.134 1.00 93.12 84 ASP A N 1
ATOM 674 C CA . ASP A 1 84 ? -3.308 -15.058 -0.640 1.00 93.12 84 ASP A CA 1
ATOM 675 C C . ASP A 1 84 ? -4.087 -14.444 -1.814 1.00 93.12 84 ASP A C 1
ATOM 677 O O . ASP A 1 84 ? -4.382 -15.117 -2.800 1.00 93.12 84 ASP A O 1
ATOM 681 N N . CYS A 1 85 ? -4.407 -13.155 -1.708 1.00 91.25 85 CYS A N 1
ATOM 682 C CA . CYS A 1 85 ? -5.145 -12.386 -2.704 1.00 91.25 85 CYS A CA 1
ATOM 683 C C . CYS A 1 85 ? -4.260 -11.425 -3.511 1.00 91.25 85 CYS A C 1
ATOM 685 O O . CYS A 1 85 ? -4.792 -10.550 -4.194 1.00 91.25 85 CYS A O 1
ATOM 687 N N . ASP A 1 86 ? -2.930 -11.537 -3.415 1.00 92.81 86 ASP A N 1
ATOM 688 C CA . ASP A 1 86 ? -1.976 -10.642 -4.088 1.00 92.81 86 ASP A CA 1
ATOM 689 C C . ASP A 1 86 ? -2.297 -9.147 -3.862 1.00 92.81 86 ASP A C 1
ATOM 691 O O . ASP A 1 86 ? -2.281 -8.319 -4.775 1.00 92.81 86 ASP A O 1
ATOM 695 N N . PHE A 1 87 ? -2.681 -8.819 -2.623 1.00 94.75 87 PHE A N 1
ATOM 696 C CA . PHE A 1 87 ? -3.119 -7.493 -2.178 1.00 94.75 87 PHE A CA 1
ATOM 697 C C . PHE A 1 87 ? -4.290 -6.884 -2.977 1.00 94.75 87 PHE A C 1
ATOM 699 O O . PHE A 1 87 ? -4.514 -5.673 -2.927 1.00 94.75 87 PHE A O 1
ATOM 706 N N . ASP A 1 88 ? -5.103 -7.695 -3.663 1.00 94.75 88 ASP A N 1
ATOM 707 C CA . ASP A 1 88 ? -6.438 -7.271 -4.087 1.00 94.75 88 ASP A CA 1
ATOM 708 C C . ASP A 1 88 ? -7.366 -7.189 -2.865 1.00 94.75 88 ASP A C 1
ATOM 710 O O . ASP A 1 88 ? -7.849 -8.195 -2.335 1.00 94.75 88 ASP A O 1
ATOM 714 N N . LEU A 1 89 ? -7.628 -5.959 -2.419 1.00 95.81 89 LEU A N 1
ATOM 715 C CA . LEU A 1 89 ? -8.395 -5.693 -1.201 1.00 95.81 89 LEU A CA 1
ATOM 716 C C . LEU A 1 89 ? -9.859 -6.143 -1.277 1.00 95.81 89 LEU A C 1
ATOM 718 O O . LEU A 1 89 ? -10.510 -6.237 -0.240 1.00 95.81 89 LEU A O 1
ATOM 722 N N . HIS A 1 90 ? -10.393 -6.417 -2.472 1.00 94.81 90 HIS A N 1
ATOM 723 C CA . HIS A 1 90 ? -11.751 -6.956 -2.630 1.00 94.81 90 HIS A CA 1
ATOM 7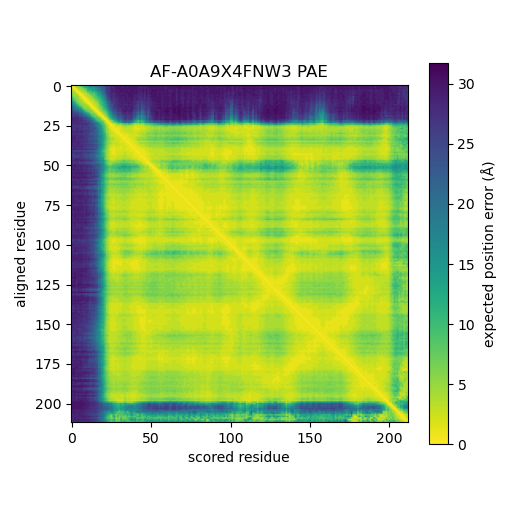24 C C . HIS A 1 90 ? -11.813 -8.470 -2.396 1.00 94.81 90 HIS A C 1
ATOM 726 O O . HIS A 1 90 ? -12.896 -9.018 -2.204 1.00 94.81 90 HIS A O 1
ATOM 732 N N . CYS A 1 91 ? -10.665 -9.149 -2.418 1.00 94.06 91 CYS A N 1
ATOM 733 C CA . CYS A 1 91 ? -10.556 -10.593 -2.226 1.00 94.06 91 CYS A CA 1
ATOM 734 C C . CYS A 1 91 ? -10.253 -10.978 -0.769 1.00 94.06 91 CYS A C 1
ATOM 736 O O . CYS A 1 91 ? -10.609 -12.086 -0.361 1.00 94.06 91 CYS A O 1
ATOM 738 N N . ASN A 1 92 ? -9.641 -10.091 0.029 1.00 93.19 92 ASN A N 1
ATOM 739 C CA . ASN A 1 92 ? -9.286 -10.395 1.418 1.00 93.19 92 ASN A CA 1
ATOM 740 C C . ASN A 1 92 ? -10.546 -10.641 2.272 1.00 93.19 92 ASN A C 1
ATOM 742 O O . ASN A 1 92 ? -11.397 -9.766 2.424 1.00 93.19 92 ASN A O 1
ATOM 746 N N . LYS A 1 93 ? -10.653 -11.846 2.846 1.00 90.19 93 LYS A N 1
ATOM 747 C CA . LYS A 1 93 ? -11.784 -12.273 3.693 1.00 90.19 93 LYS A CA 1
ATOM 748 C C . LYS A 1 93 ? -11.487 -12.222 5.193 1.00 90.19 93 LYS A C 1
ATOM 750 O O . LYS A 1 93 ? -12.387 -12.478 5.987 1.00 90.19 93 LYS A O 1
ATOM 755 N N . VAL A 1 94 ? -10.243 -11.940 5.576 1.00 91.06 94 VAL A N 1
ATOM 756 C CA . VAL A 1 94 ? -9.787 -11.930 6.972 1.00 91.06 94 VAL A CA 1
ATOM 757 C C . VAL A 1 94 ? -9.955 -10.544 7.584 1.00 91.06 94 VAL A C 1
ATOM 759 O O . VAL A 1 94 ? -10.516 -10.400 8.670 1.00 91.06 94 VAL A O 1
ATOM 762 N N . ALA A 1 95 ? -9.510 -9.509 6.872 1.00 88.88 95 ALA A N 1
ATOM 763 C CA . ALA A 1 95 ? -9.595 -8.126 7.319 1.00 88.88 95 ALA A CA 1
ATOM 764 C C . ALA A 1 95 ? -9.979 -7.200 6.165 1.00 88.88 95 ALA A C 1
ATOM 766 O O . ALA A 1 95 ? -9.546 -7.381 5.027 1.00 88.88 95 ALA A O 1
ATOM 767 N N . ASN A 1 96 ? -10.764 -6.168 6.479 1.00 92.81 96 ASN A N 1
ATOM 768 C CA . ASN A 1 96 ? -11.095 -5.131 5.513 1.00 92.81 96 ASN A CA 1
ATOM 769 C C . ASN A 1 96 ? -9.971 -4.096 5.445 1.00 92.81 96 ASN A C 1
ATOM 771 O O . ASN A 1 96 ? -9.600 -3.489 6.455 1.00 92.81 96 ASN A O 1
ATOM 775 N N . TRP A 1 97 ? -9.497 -3.861 4.228 1.00 96.75 97 TRP A N 1
ATOM 776 C CA . TRP A 1 97 ? -8.501 -2.853 3.893 1.00 96.75 97 TRP A CA 1
ATOM 777 C C . TRP A 1 97 ? -9.056 -1.903 2.836 1.00 96.75 97 TRP A C 1
ATOM 779 O O . TRP A 1 97 ? -9.951 -2.263 2.075 1.00 96.75 97 TRP A O 1
ATOM 789 N N . TYR A 1 98 ? -8.536 -0.683 2.784 1.00 97.50 98 TYR A N 1
ATOM 790 C CA . TYR A 1 98 ? -9.052 0.377 1.924 1.00 97.50 98 TYR A CA 1
ATOM 791 C C . TYR A 1 98 ? -7.920 1.216 1.346 1.00 97.50 98 TYR A C 1
ATOM 793 O O . TYR A 1 98 ? -6.811 1.255 1.875 1.00 97.50 98 TYR A O 1
ATOM 801 N N . HIS A 1 99 ? -8.221 1.927 0.267 1.00 97.62 99 HIS A N 1
ATOM 802 C CA . HIS A 1 99 ? -7.291 2.828 -0.398 1.00 97.62 99 HIS A CA 1
ATOM 803 C C . HIS A 1 99 ? -7.617 4.278 -0.047 1.00 97.62 99 HIS A C 1
ATOM 805 O O . HIS A 1 99 ? -8.786 4.627 0.095 1.00 97.62 99 HIS A O 1
ATOM 811 N N . ALA A 1 100 ? -6.609 5.149 0.007 1.00 94.50 100 ALA A N 1
ATOM 812 C CA . ALA A 1 100 ? -6.842 6.595 -0.002 1.00 94.50 100 ALA A CA 1
ATOM 813 C C . ALA A 1 100 ? -7.491 7.029 -1.337 1.00 94.50 100 ALA A C 1
ATOM 815 O O . ALA A 1 100 ? -7.191 6.428 -2.380 1.00 94.50 100 ALA A O 1
ATOM 816 N N . PRO A 1 101 ? -8.356 8.052 -1.368 1.00 92.75 101 PRO A N 1
ATOM 817 C CA . PRO A 1 101 ? -8.877 8.582 -2.621 1.00 92.75 101 PRO A CA 1
ATOM 818 C C . PRO A 1 101 ? -7.852 9.535 -3.261 1.00 92.75 101 PRO A C 1
ATOM 820 O O . PRO A 1 101 ? -6.790 9.788 -2.699 1.00 92.75 101 PRO A O 1
ATOM 823 N N . TRP A 1 102 ? -8.148 10.042 -4.460 1.00 91.31 102 TRP A N 1
ATOM 824 C CA . TRP A 1 102 ? -7.391 11.115 -5.138 1.00 91.31 102 TRP A CA 1
ATOM 825 C C . TRP A 1 102 ? -5.927 10.839 -5.515 1.00 91.31 102 TRP A C 1
ATOM 827 O O . TRP A 1 102 ? -5.269 11.692 -6.105 1.00 91.31 102 TRP A O 1
ATOM 837 N N . MET A 1 103 ? -5.424 9.630 -5.287 1.00 93.12 103 MET A N 1
ATOM 838 C CA . MET A 1 103 ? -4.076 9.234 -5.709 1.00 93.12 103 MET A CA 1
ATOM 839 C C . MET A 1 103 ? -3.970 8.940 -7.222 1.00 93.12 103 MET A C 1
ATOM 841 O O . MET A 1 103 ? -2.935 8.482 -7.691 1.00 93.12 103 MET A O 1
ATOM 845 N N . HIS A 1 104 ? -5.035 9.144 -8.004 1.00 90.44 104 HIS A N 1
ATOM 846 C CA . HIS A 1 104 ? -5.096 8.840 -9.442 1.00 90.44 104 HIS A CA 1
ATOM 847 C C . HIS A 1 104 ? -4.615 9.982 -10.351 1.00 90.44 104 HIS A C 1
ATOM 849 O O . HIS A 1 104 ? -4.464 9.767 -11.550 1.00 90.44 104 HIS A O 1
ATOM 855 N N . TYR A 1 105 ? -4.404 11.187 -9.817 1.00 85.94 105 TYR A N 1
ATOM 856 C CA . TYR A 1 105 ? -4.154 12.379 -10.629 1.00 85.94 105 TYR A CA 1
ATOM 857 C C . TYR A 1 105 ? -2.720 12.490 -11.167 1.00 85.94 105 TYR A C 1
ATOM 859 O O . TYR A 1 105 ? -1.738 12.288 -10.453 1.00 85.94 105 TYR A O 1
ATOM 867 N N . GLY A 1 106 ? -2.618 12.957 -12.414 1.00 84.50 106 GLY A N 1
ATOM 868 C CA . GLY A 1 106 ? -1.361 13.352 -13.048 1.00 84.50 106 GLY A CA 1
ATOM 869 C C . GLY A 1 106 ? -0.465 12.181 -13.452 1.00 84.50 106 GLY A C 1
ATOM 870 O O . GLY A 1 106 ? -0.843 11.018 -13.374 1.00 84.50 106 GLY A O 1
ATOM 871 N N . ILE A 1 107 ? 0.756 12.505 -13.883 1.00 82.12 107 ILE A N 1
ATOM 872 C CA . ILE A 1 107 ? 1.745 11.527 -14.374 1.00 82.12 107 ILE A CA 1
ATOM 873 C C . ILE A 1 107 ? 2.259 10.566 -13.288 1.00 82.12 107 ILE A C 1
ATOM 875 O O . ILE A 1 107 ? 2.814 9.518 -13.602 1.00 82.12 107 ILE A O 1
ATOM 879 N N . ASN A 1 108 ? 2.071 10.919 -12.015 1.00 88.50 108 ASN A N 1
ATOM 880 C CA . ASN A 1 108 ? 2.436 10.078 -10.873 1.00 88.50 108 ASN A CA 1
ATOM 881 C C . ASN A 1 108 ? 1.233 9.329 -10.283 1.00 88.50 108 ASN A C 1
ATOM 883 O O . ASN A 1 108 ? 1.368 8.667 -9.252 1.00 88.50 108 ASN A O 1
ATOM 887 N N . GLY A 1 109 ? 0.063 9.477 -10.907 1.00 89.75 109 GLY A N 1
ATOM 888 C CA . GLY A 1 109 ? -1.169 8.855 -10.467 1.00 89.75 109 GLY A CA 1
ATOM 889 C C . GLY A 1 109 ? -1.117 7.334 -10.560 1.00 89.75 109 GLY A C 1
ATOM 890 O O . GLY A 1 109 ? -0.202 6.747 -11.135 1.00 89.75 109 GLY A O 1
ATOM 891 N N . ARG A 1 110 ? -2.127 6.699 -9.971 1.00 93.88 110 ARG A N 1
ATOM 892 C CA . ARG A 1 110 ? -2.296 5.247 -10.015 1.00 93.88 110 ARG A CA 1
ATOM 893 C C . ARG A 1 110 ? -2.261 4.695 -11.429 1.00 93.88 110 ARG A C 1
ATOM 895 O O . ARG A 1 110 ? -3.086 5.096 -12.251 1.00 93.88 110 ARG A O 1
ATOM 902 N N . GLU A 1 111 ? -1.421 3.697 -11.650 1.00 93.88 111 GLU A N 1
ATOM 903 C CA . GLU A 1 111 ? -1.478 2.883 -12.858 1.00 93.88 111 GLU A CA 1
ATOM 904 C C . GLU A 1 111 ? -2.665 1.907 -12.843 1.00 93.88 111 GLU A C 1
ATOM 906 O O . GLU A 1 111 ? -3.174 1.535 -11.781 1.00 93.88 111 GLU A O 1
ATOM 911 N N . PHE A 1 112 ? -3.168 1.528 -14.020 1.00 93.38 112 PHE A N 1
ATOM 912 C CA . PHE A 1 112 ? -4.454 0.827 -14.116 1.00 93.38 112 PHE A CA 1
ATOM 913 C C . PHE A 1 112 ? -4.427 -0.666 -13.750 1.00 93.38 112 PHE A C 1
ATOM 915 O O . PHE A 1 112 ? -5.504 -1.248 -13.626 1.00 93.38 112 PHE A O 1
ATOM 922 N N . VAL A 1 113 ? -3.267 -1.317 -13.607 1.00 94.75 113 VAL A N 1
ATOM 923 C CA . VAL A 1 113 ? -3.181 -2.774 -13.386 1.00 94.75 113 VAL A CA 1
ATOM 924 C C . VAL A 1 113 ? -3.314 -3.121 -11.905 1.00 94.75 113 VAL A C 1
ATOM 926 O O . VAL A 1 113 ? -4.178 -3.917 -11.535 1.00 94.75 113 VAL A O 1
ATOM 929 N N . ASN A 1 114 ? -2.498 -2.505 -11.050 1.00 95.31 114 ASN A N 1
ATOM 930 C CA . ASN A 1 114 ? -2.444 -2.750 -9.605 1.00 95.31 114 ASN A CA 1
ATOM 931 C C . ASN A 1 114 ? -2.733 -1.506 -8.759 1.00 95.31 114 ASN A C 1
ATOM 933 O O . ASN A 1 114 ? -2.862 -1.639 -7.546 1.00 95.31 114 ASN A O 1
ATOM 937 N N . GLY A 1 115 ? -2.877 -0.323 -9.360 1.00 95.06 115 GLY A N 1
ATOM 938 C CA . GLY A 1 115 ? -3.168 0.912 -8.635 1.00 95.06 115 GLY A CA 1
ATOM 939 C C . GLY A 1 115 ? -1.938 1.561 -8.008 1.00 95.06 115 GLY A C 1
ATOM 940 O O . GLY A 1 115 ? -2.082 2.316 -7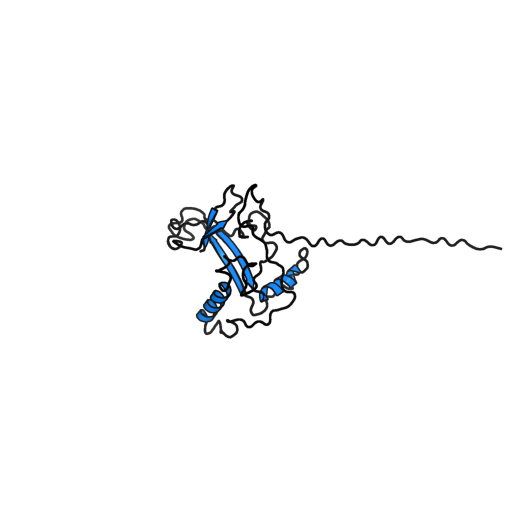.042 1.00 95.06 115 GLY A O 1
ATOM 941 N N . LEU A 1 116 ? -0.740 1.260 -8.516 1.00 95.69 116 LEU A N 1
ATOM 942 C CA . LEU A 1 116 ? 0.506 1.808 -7.985 1.00 95.69 116 LEU A CA 1
ATOM 943 C C . LEU A 1 116 ? 0.685 3.277 -8.377 1.00 95.69 116 LEU A C 1
ATOM 945 O O . LEU A 1 116 ? 0.505 3.639 -9.534 1.00 95.69 116 LEU A O 1
ATOM 949 N N . THR A 1 117 ? 1.104 4.119 -7.442 1.00 94.81 117 THR A N 1
ATOM 950 C CA . THR A 1 117 ? 1.534 5.495 -7.709 1.00 94.81 117 THR A CA 1
ATOM 951 C C . THR A 1 117 ? 3.032 5.568 -7.918 1.00 94.81 117 THR A C 1
ATOM 953 O O . THR A 1 117 ? 3.788 4.852 -7.256 1.00 94.81 117 THR A O 1
ATOM 956 N N . ARG A 1 118 ? 3.473 6.468 -8.799 1.00 92.38 118 ARG A N 1
ATOM 957 C CA . ARG A 1 118 ? 4.900 6.710 -9.012 1.00 92.38 118 ARG A CA 1
ATOM 958 C C . ARG A 1 118 ? 5.488 7.445 -7.814 1.00 92.38 118 ARG A C 1
ATOM 960 O O . ARG A 1 118 ? 5.016 8.509 -7.420 1.00 92.38 118 ARG A O 1
ATOM 967 N N . GLU A 1 119 ? 6.555 6.886 -7.275 1.00 91.69 119 GLU A N 1
ATOM 968 C CA . GLU A 1 119 ? 7.326 7.443 -6.173 1.00 91.69 119 GLU A CA 1
ATOM 969 C C . GLU A 1 119 ? 8.604 8.118 -6.692 1.00 91.69 119 GLU A C 1
ATOM 971 O O . GLU A 1 119 ? 8.909 8.127 -7.890 1.00 91.69 119 GLU A O 1
ATOM 976 N N . ARG A 1 120 ? 9.393 8.687 -5.776 1.00 92.44 120 ARG A N 1
ATOM 977 C CA . ARG A 1 120 ? 10.707 9.244 -6.112 1.00 92.44 120 ARG A CA 1
ATOM 978 C C . ARG A 1 120 ? 11.595 8.167 -6.744 1.00 92.44 120 ARG A C 1
ATOM 980 O O . ARG A 1 120 ? 11.743 7.088 -6.181 1.00 92.44 120 ARG A O 1
ATOM 987 N N . SER A 1 121 ? 12.237 8.489 -7.864 1.00 92.62 121 SER A N 1
ATOM 988 C CA . SER A 1 121 ? 13.263 7.638 -8.479 1.00 92.62 121 SER A CA 1
ATOM 989 C C . SER A 1 121 ? 14.583 7.657 -7.691 1.00 92.62 121 SER A C 1
ATOM 991 O O . SER A 1 121 ? 14.937 8.664 -7.066 1.00 92.62 121 SER A O 1
ATOM 993 N N . PHE A 1 122 ? 15.324 6.552 -7.741 1.00 93.75 122 PHE A N 1
ATOM 994 C CA . PHE A 1 122 ? 16.649 6.418 -7.135 1.00 93.75 122 PHE A CA 1
ATOM 995 C C . PHE A 1 122 ? 17.744 6.741 -8.147 1.00 93.75 122 PHE A C 1
ATOM 997 O O . PHE A 1 122 ? 17.718 6.248 -9.275 1.00 93.75 122 PHE A O 1
ATOM 1004 N N . LYS A 1 123 ? 18.719 7.560 -7.748 1.00 96.50 123 LYS A N 1
ATOM 1005 C CA . LYS A 1 123 ? 19.888 7.878 -8.580 1.00 96.50 123 LYS A CA 1
ATOM 1006 C C . LYS A 1 123 ? 20.825 6.663 -8.672 1.00 96.50 123 LYS A C 1
ATOM 1008 O O . LYS A 1 123 ? 20.769 5.814 -7.786 1.00 96.50 123 LYS A O 1
ATOM 1013 N N . PRO A 1 124 ? 21.700 6.581 -9.693 1.00 97.06 124 PRO A N 1
ATOM 1014 C CA . PRO A 1 124 ? 22.726 5.540 -9.755 1.00 97.06 124 PRO A CA 1
ATOM 1015 C C . PRO A 1 124 ? 23.512 5.424 -8.442 1.00 97.06 124 PRO A C 1
ATOM 1017 O O . PRO A 1 124 ? 23.901 6.443 -7.867 1.00 97.06 124 PRO A O 1
ATOM 1020 N N . GLY A 1 125 ? 23.740 4.194 -7.980 1.00 96.00 125 GLY A N 1
ATOM 1021 C CA . GLY A 1 125 ? 24.447 3.897 -6.731 1.00 96.00 125 GLY A CA 1
ATOM 1022 C C . GLY A 1 125 ? 23.650 4.114 -5.439 1.00 96.00 125 GLY A C 1
ATOM 1023 O O . GLY A 1 125 ? 24.192 3.884 -4.363 1.00 96.00 125 GLY A O 1
ATOM 1024 N N . GLU A 1 126 ? 22.400 4.582 -5.505 1.00 95.69 126 GLU A N 1
ATOM 1025 C CA . GLU A 1 126 ? 21.639 4.949 -4.305 1.00 95.69 126 GLU A CA 1
ATOM 1026 C C . GLU A 1 126 ? 21.038 3.735 -3.584 1.00 95.69 126 GLU A C 1
ATOM 1028 O O . GLU A 1 126 ? 21.054 3.695 -2.355 1.00 95.69 126 GLU A O 1
ATOM 1033 N N . LEU A 1 127 ? 20.530 2.742 -4.323 1.00 93.50 127 LEU A N 1
ATOM 1034 C CA . LEU A 1 127 ? 20.040 1.494 -3.729 1.00 93.50 127 LEU A CA 1
ATOM 1035 C C . LEU A 1 127 ? 21.151 0.467 -3.517 1.00 93.50 127 LEU A C 1
ATOM 1037 O O . LEU A 1 127 ? 21.148 -0.262 -2.528 1.00 93.50 127 LEU A O 1
ATOM 1041 N N . HIS A 1 128 ? 22.084 0.386 -4.461 1.00 96.00 128 HIS A N 1
ATOM 1042 C CA . HIS A 1 128 ? 23.191 -0.559 -4.427 1.00 96.00 128 HIS A CA 1
ATOM 1043 C C . HIS A 1 128 ? 24.320 -0.082 -5.344 1.00 96.00 128 HIS A C 1
ATOM 1045 O O . HIS A 1 128 ? 24.068 0.609 -6.330 1.00 96.00 128 HIS A O 1
ATOM 1051 N N . ASN A 1 129 ? 25.563 -0.487 -5.068 1.00 96.75 129 ASN A N 1
ATOM 1052 C CA . ASN A 1 129 ? 26.725 -0.091 -5.876 1.00 96.75 129 ASN A CA 1
ATOM 1053 C C . ASN A 1 129 ? 26.628 -0.555 -7.340 1.00 96.75 129 ASN A C 1
ATOM 1055 O O . ASN A 1 129 ? 27.225 0.070 -8.222 1.00 96.75 129 ASN A O 1
ATOM 1059 N N . ASP A 1 130 ? 25.888 -1.632 -7.605 1.00 96.69 130 ASP A N 1
ATOM 1060 C CA . ASP A 1 130 ? 25.731 -2.203 -8.947 1.00 96.69 130 ASP A CA 1
ATOM 1061 C C . ASP A 1 130 ? 24.652 -1.507 -9.782 1.00 96.69 130 ASP A C 1
ATOM 1063 O O . ASP A 1 130 ? 24.720 -1.551 -11.007 1.00 96.69 130 ASP A O 1
ATOM 1067 N N . GLN A 1 131 ? 23.765 -0.728 -9.160 1.00 96.25 131 GLN A N 1
ATOM 1068 C CA . GLN A 1 131 ? 22.803 0.123 -9.855 1.00 96.25 131 GLN A CA 1
ATOM 1069 C C . GLN A 1 131 ? 23.523 1.212 -10.672 1.00 96.25 131 GLN A C 1
ATOM 1071 O O . GLN A 1 131 ? 23.996 2.213 -10.123 1.00 96.25 131 GLN A O 1
ATOM 1076 N N . LYS A 1 132 ? 23.562 1.074 -12.003 1.00 95.94 132 LYS A N 1
ATOM 1077 C CA . LYS A 1 132 ? 24.241 2.045 -12.8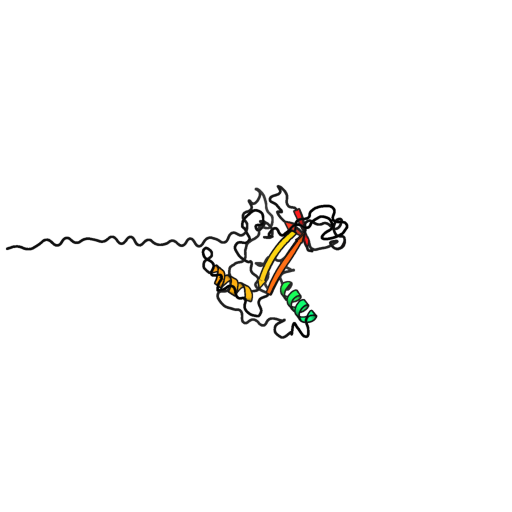93 1.00 95.94 132 LYS A CA 1
ATOM 1078 C C . LYS A 1 132 ? 23.317 3.099 -13.501 1.00 95.94 132 LYS A C 1
ATOM 1080 O O . LYS A 1 132 ? 23.802 4.092 -14.040 1.00 95.94 132 LYS A O 1
ATOM 1085 N N . SER A 1 133 ? 22.005 2.906 -13.416 1.00 94.12 133 SER A N 1
ATOM 1086 C CA . SER A 1 133 ? 20.993 3.777 -14.016 1.00 94.12 133 SER A CA 1
ATOM 1087 C C . SER A 1 133 ? 20.071 4.389 -12.958 1.00 94.12 133 SER A C 1
ATOM 1089 O O . SER A 1 133 ? 20.109 4.039 -11.776 1.00 94.12 133 SER A O 1
ATOM 1091 N N . MET A 1 134 ? 19.258 5.360 -13.373 1.00 94.06 134 MET A N 1
ATOM 1092 C CA . MET A 1 134 ? 18.176 5.863 -12.533 1.00 94.06 134 MET A CA 1
ATOM 1093 C C . MET A 1 134 ? 17.003 4.884 -12.579 1.00 94.06 134 MET A C 1
ATOM 1095 O O . MET A 1 134 ? 16.546 4.541 -13.665 1.00 94.06 134 MET A O 1
ATOM 1099 N N . LEU A 1 135 ? 16.508 4.482 -11.410 1.00 92.56 135 LEU A N 1
ATOM 1100 C CA . LEU A 1 135 ? 15.443 3.488 -11.276 1.00 92.56 135 LEU A CA 1
ATOM 1101 C C . LEU A 1 135 ? 14.174 4.121 -10.717 1.00 92.56 135 LEU A C 1
ATOM 1103 O O . LEU A 1 135 ? 14.233 4.907 -9.766 1.00 92.56 135 LEU A O 1
ATOM 1107 N N . GLN A 1 136 ? 13.017 3.795 -11.291 1.00 92.19 136 GLN A N 1
ATOM 1108 C CA . GLN A 1 136 ? 11.740 4.244 -10.744 1.00 92.19 136 GLN A CA 1
ATOM 1109 C C . GLN A 1 136 ? 11.270 3.333 -9.621 1.00 92.19 136 GLN A C 1
ATOM 1111 O O . GLN A 1 136 ? 11.605 2.150 -9.564 1.00 92.19 136 GLN A O 1
ATOM 1116 N N . ASN A 1 137 ? 10.433 3.908 -8.761 1.00 93.00 137 ASN A N 1
ATOM 1117 C CA . ASN A 1 137 ? 9.742 3.173 -7.721 1.00 93.00 137 ASN A CA 1
ATOM 1118 C C . ASN A 1 137 ? 8.265 3.481 -7.781 1.00 93.00 137 ASN A C 1
ATOM 1120 O O . ASN A 1 137 ? 7.847 4.565 -8.191 1.00 93.00 137 ASN A O 1
ATOM 1124 N N . TRP A 1 138 ? 7.502 2.500 -7.352 1.00 95.06 138 TRP A N 1
ATOM 1125 C CA . TRP A 1 138 ? 6.065 2.469 -7.466 1.00 95.06 138 TRP A CA 1
ATOM 1126 C C . TRP A 1 138 ? 5.513 1.891 -6.183 1.00 95.06 138 TRP A C 1
ATOM 1128 O O . TRP A 1 138 ? 6.103 0.979 -5.607 1.00 95.06 138 TRP A O 1
ATOM 1138 N N . ALA A 1 139 ? 4.405 2.427 -5.702 1.00 95.94 139 ALA A N 1
ATOM 1139 C CA . ALA A 1 139 ? 3.872 1.974 -4.436 1.00 95.94 139 ALA A CA 1
ATOM 1140 C C . ALA A 1 139 ? 2.360 2.016 -4.385 1.00 95.94 139 ALA A C 1
ATOM 1142 O O . ALA A 1 139 ? 1.711 2.790 -5.079 1.00 95.94 139 ALA A O 1
ATOM 1143 N N . ILE A 1 140 ? 1.803 1.202 -3.503 1.00 96.50 140 ILE A N 1
ATOM 1144 C CA . ILE A 1 140 ? 0.400 1.285 -3.129 1.00 96.50 140 ILE A CA 1
ATOM 1145 C C . ILE A 1 140 ? 0.298 1.270 -1.613 1.00 96.50 140 ILE A C 1
ATOM 1147 O O . ILE A 1 140 ? 0.945 0.469 -0.935 1.00 96.50 140 ILE A O 1
ATOM 1151 N N . SER A 1 141 ? -0.504 2.190 -1.088 1.00 96.81 141 SER A N 1
ATOM 1152 C CA . SER A 1 141 ? -0.802 2.271 0.335 1.00 96.81 141 SER A CA 1
ATOM 1153 C C . SER A 1 141 ? -2.210 1.776 0.611 1.00 96.81 141 SER A C 1
ATOM 1155 O O . SER A 1 141 ? -3.153 2.107 -0.115 1.00 96.81 141 SER A O 1
ATOM 1157 N N . ILE A 1 142 ? -2.342 1.035 1.703 1.00 97.81 142 ILE A N 1
ATOM 1158 C CA . ILE A 1 142 ? -3.594 0.481 2.197 1.00 97.81 142 ILE A CA 1
ATOM 1159 C C . ILE A 1 142 ? -3.762 0.856 3.667 1.00 97.81 142 ILE A C 1
ATOM 1161 O O . ILE A 1 142 ? -2.786 0.973 4.409 1.00 97.81 142 ILE A O 1
ATOM 1165 N N . VAL A 1 143 ? -5.002 1.056 4.093 1.00 97.44 143 VAL A N 1
ATOM 1166 C CA . VAL A 1 143 ? -5.352 1.336 5.486 1.00 97.44 143 VAL A CA 1
ATOM 1167 C C . VAL A 1 143 ? -6.364 0.315 5.975 1.00 97.44 143 VAL A C 1
ATOM 1169 O O . VAL A 1 143 ? -7.229 -0.110 5.208 1.00 97.44 143 VAL A O 1
ATOM 1172 N N . ASN A 1 144 ? -6.251 -0.104 7.229 1.00 96.19 144 ASN A N 1
ATOM 1173 C CA . ASN A 1 144 ? -7.220 -1.016 7.814 1.00 96.19 144 ASN A CA 1
ATOM 1174 C C . ASN A 1 144 ? -8.584 -0.344 8.032 1.00 96.19 144 ASN A C 1
ATOM 1176 O O . ASN A 1 144 ? -8.747 0.868 7.889 1.00 96.19 144 ASN A O 1
ATOM 1180 N N . GLU A 1 145 ? -9.573 -1.142 8.424 1.00 94.69 145 GLU A N 1
ATOM 1181 C CA . GLU A 1 145 ? -10.929 -0.675 8.720 1.00 94.69 145 GLU A CA 1
ATOM 1182 C C . GLU A 1 145 ? -10.989 0.511 9.698 1.00 94.69 145 GLU A C 1
ATOM 1184 O O . GLU A 1 145 ? -11.779 1.429 9.478 1.00 94.69 145 GLU A O 1
ATOM 1189 N N . GLN A 1 146 ? -10.111 0.556 10.706 1.00 94.75 146 GLN A N 1
ATOM 1190 C CA . GLN A 1 146 ? -10.077 1.650 11.678 1.00 94.75 146 GLN A CA 1
ATOM 1191 C C . GLN A 1 146 ? -9.656 2.977 11.039 1.00 94.75 146 GLN A C 1
ATOM 1193 O O . GLN A 1 146 ? -10.346 3.978 11.201 1.00 94.75 146 GLN A O 1
ATOM 1198 N N . GLY A 1 147 ? -8.574 2.992 10.258 1.00 95.81 147 GLY A N 1
ATOM 1199 C CA . GLY A 1 147 ? -8.180 4.213 9.551 1.00 95.81 147 GLY A CA 1
ATOM 1200 C C . GLY A 1 147 ? -9.104 4.556 8.380 1.00 95.81 147 GLY A C 1
ATOM 1201 O O . GLY A 1 147 ? -9.219 5.722 8.004 1.00 95.81 147 GLY A O 1
ATOM 1202 N N . SER A 1 148 ? -9.820 3.568 7.832 1.00 95.81 148 SER A N 1
ATOM 1203 C CA . SER A 1 148 ? -10.839 3.808 6.807 1.00 95.81 148 SER A CA 1
ATOM 1204 C C . SER A 1 148 ? -11.976 4.693 7.314 1.00 95.81 148 SER A C 1
ATOM 1206 O O . SER A 1 148 ? -12.479 5.509 6.550 1.00 95.81 148 SER A O 1
ATOM 1208 N N . TYR A 1 149 ? -12.327 4.604 8.603 1.00 95.94 149 TYR A N 1
ATOM 1209 C CA . TYR A 1 149 ? -13.308 5.500 9.213 1.00 95.94 149 TYR A CA 1
ATOM 1210 C C . TYR A 1 149 ? -12.855 6.961 9.108 1.00 95.94 149 TYR A C 1
ATOM 1212 O O . TYR A 1 149 ? -13.618 7.799 8.630 1.00 95.94 149 TYR A O 1
ATOM 1220 N N . THR A 1 150 ? -11.601 7.264 9.467 1.00 96.25 150 THR A N 1
ATOM 1221 C CA . THR A 1 150 ? -11.022 8.613 9.333 1.00 96.25 150 THR A CA 1
ATOM 1222 C C . THR A 1 150 ? -11.073 9.089 7.879 1.00 96.25 150 THR A C 1
ATOM 1224 O O . THR A 1 150 ? -11.494 10.214 7.618 1.00 96.25 150 THR A O 1
ATOM 1227 N N . TYR A 1 151 ? -10.744 8.225 6.909 1.00 95.75 151 TYR A N 1
ATOM 1228 C CA . TYR A 1 151 ? -10.925 8.556 5.490 1.00 95.75 151 TYR A CA 1
ATOM 1229 C C . TYR A 1 151 ? -12.393 8.849 5.138 1.00 95.75 151 TYR A C 1
ATOM 1231 O O . TYR A 1 151 ? -12.673 9.836 4.462 1.00 95.75 151 TYR A O 1
ATOM 1239 N N . GLY A 1 152 ? -13.341 8.059 5.643 1.00 95.00 152 GLY A N 1
ATOM 1240 C CA . GLY A 1 152 ? -14.776 8.293 5.470 1.00 95.00 152 GLY A CA 1
ATOM 1241 C C . GLY A 1 152 ? -15.262 9.621 6.049 1.00 95.00 152 GLY A C 1
ATOM 1242 O O . GLY A 1 152 ? -16.171 10.227 5.487 1.00 95.00 152 GLY A O 1
ATOM 1243 N N . GLN A 1 153 ? -14.640 10.109 7.126 1.00 95.50 153 GLN A N 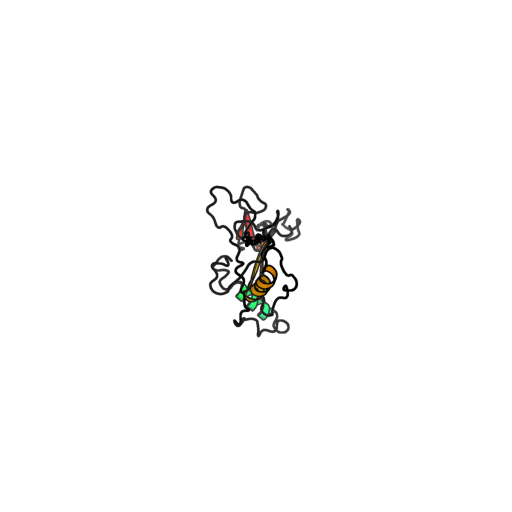1
ATOM 1244 C CA . GLN A 1 153 ? -14.966 11.419 7.692 1.00 95.50 153 GLN A CA 1
ATOM 1245 C C . GLN A 1 153 ? -14.385 12.567 6.863 1.00 95.50 153 GLN A C 1
ATOM 1247 O O . GLN A 1 153 ? -15.095 13.532 6.587 1.00 95.50 153 GLN A O 1
ATOM 1252 N N . VAL A 1 154 ? -13.121 12.457 6.438 1.00 95.75 154 VAL A N 1
ATOM 1253 C CA . VAL A 1 154 ? -12.457 13.488 5.625 1.00 95.75 154 VAL A CA 1
ATOM 1254 C C . VAL A 1 154 ? -13.123 13.610 4.257 1.00 95.75 154 VAL A C 1
ATOM 1256 O O . VAL A 1 154 ? -13.480 14.707 3.849 1.00 95.75 154 VAL A O 1
ATOM 1259 N N . TRP A 1 155 ? -13.340 12.498 3.555 1.00 93.50 155 TRP A N 1
ATOM 1260 C CA . TRP A 1 155 ? -13.877 12.479 2.187 1.00 93.50 155 TRP A CA 1
ATOM 1261 C C . TRP A 1 155 ? -15.376 12.176 2.125 1.00 93.50 155 TRP A C 1
ATOM 1263 O O . TRP A 1 155 ? -15.861 11.637 1.129 1.00 93.50 155 TRP A O 1
ATOM 1273 N N . LYS A 1 156 ? -16.128 12.542 3.171 1.00 92.50 156 LYS A N 1
ATOM 1274 C CA . LYS A 1 156 ? -17.593 12.418 3.179 1.00 92.50 156 LYS A CA 1
ATOM 1275 C C . LYS A 1 156 ? -18.234 13.170 2.009 1.00 92.50 156 LYS A C 1
ATOM 1277 O O . LYS A 1 156 ? -19.162 12.663 1.383 1.00 92.50 156 LYS A O 1
ATOM 1282 N N . ASP A 1 157 ? -17.714 14.359 1.713 1.00 91.94 157 ASP A N 1
ATOM 1283 C CA . ASP A 1 157 ? -17.901 15.034 0.432 1.00 91.94 157 ASP A CA 1
ATOM 1284 C C . ASP A 1 157 ? -16.605 14.900 -0.372 1.00 91.94 157 ASP A C 1
ATOM 1286 O O . ASP A 1 157 ? -15.589 15.524 -0.060 1.00 91.94 157 ASP A O 1
ATOM 1290 N N . ILE A 1 158 ? -16.637 14.072 -1.418 1.00 87.94 158 ILE A N 1
ATOM 1291 C CA . ILE A 1 158 ? -15.453 13.806 -2.234 1.00 87.94 158 ILE A CA 1
ATOM 1292 C C . ILE A 1 158 ? -14.966 15.034 -3.002 1.00 87.94 158 ILE A C 1
ATOM 1294 O O . ILE A 1 158 ? -13.835 15.015 -3.463 1.00 87.94 158 ILE A O 1
ATOM 1298 N N . ASN A 1 159 ? -15.782 16.077 -3.171 1.00 89.75 159 ASN A N 1
ATOM 1299 C CA . ASN A 1 159 ? -15.382 17.306 -3.857 1.00 89.75 159 ASN A CA 1
ATOM 1300 C C . ASN A 1 159 ? -14.884 18.381 -2.882 1.00 89.75 159 ASN A C 1
ATOM 1302 O O . ASN A 1 159 ? -14.221 19.326 -3.307 1.00 89.75 159 ASN A O 1
ATOM 1306 N N . ASN A 1 160 ? -15.190 18.239 -1.591 1.00 93.38 160 ASN A N 1
ATOM 1307 C CA . ASN A 1 160 ? -14.835 19.194 -0.551 1.00 93.38 160 ASN A CA 1
ATOM 1308 C C . ASN A 1 160 ? -14.425 18.462 0.741 1.00 93.38 160 ASN A C 1
ATOM 1310 O O . ASN A 1 160 ? -15.197 18.431 1.703 1.00 93.38 160 ASN A O 1
ATOM 1314 N N . PRO A 1 161 ? -13.235 17.833 0.769 1.00 93.81 161 PRO A N 1
ATOM 1315 C CA . PRO A 1 161 ? -12.804 17.068 1.926 1.00 93.81 161 PRO A CA 1
ATOM 1316 C C . PRO A 1 161 ? -12.577 17.954 3.153 1.00 93.81 161 PRO A C 1
ATOM 1318 O O . PRO A 1 161 ? -11.941 19.007 3.076 1.00 93.81 161 PRO A O 1
ATOM 1321 N N . ASP A 1 162 ? -13.032 17.482 4.310 1.00 96.62 162 ASP A N 1
ATOM 1322 C CA . ASP A 1 162 ? -12.843 18.149 5.594 1.00 96.62 162 ASP A CA 1
ATOM 1323 C C . ASP A 1 162 ? -11.555 17.660 6.268 1.00 96.62 162 ASP A C 1
ATOM 1325 O O . ASP A 1 162 ? -11.530 16.663 6.995 1.00 96.62 162 ASP A O 1
ATOM 1329 N N . ILE A 1 163 ? -10.461 18.390 6.047 1.00 95.06 163 ILE A N 1
ATOM 1330 C CA . ILE A 1 163 ? -9.148 18.065 6.624 1.00 95.06 163 ILE A CA 1
ATOM 1331 C C . ILE A 1 163 ? -9.132 18.101 8.159 1.00 95.06 163 ILE A C 1
ATOM 1333 O O . ILE A 1 163 ? -8.250 17.499 8.769 1.00 95.06 163 ILE A O 1
ATOM 1337 N N . THR A 1 164 ? -10.101 18.764 8.803 1.00 97.62 164 THR A N 1
ATOM 1338 C CA . THR A 1 164 ? -10.186 18.806 10.272 1.00 97.62 164 THR A CA 1
ATOM 1339 C C . THR A 1 164 ? -10.580 17.453 10.868 1.00 97.62 164 THR A C 1
ATOM 1341 O O . THR A 1 164 ? -10.439 17.243 12.069 1.00 97.62 164 THR A O 1
ATOM 1344 N N . LYS A 1 165 ? -11.031 16.509 10.031 1.00 96.62 165 LYS A N 1
ATOM 1345 C CA . LYS A 1 165 ? -11.344 15.124 10.406 1.00 96.62 165 LYS A CA 1
ATOM 1346 C C . LYS A 1 165 ? -10.185 14.152 10.189 1.00 96.62 165 LYS A C 1
ATOM 1348 O O . LYS A 1 165 ? -10.393 12.952 10.303 1.00 96.62 165 LYS A O 1
ATOM 1353 N N . GLY A 1 166 ? -8.987 14.645 9.867 1.00 95.38 166 GLY A N 1
ATOM 1354 C CA . GLY A 1 166 ? -7.824 13.828 9.501 1.00 95.38 166 GLY A CA 1
ATOM 1355 C C . GLY A 1 166 ? -7.087 13.144 10.656 1.00 95.38 166 GLY A C 1
ATOM 1356 O O . GLY A 1 166 ? -6.031 12.559 10.424 1.00 95.38 166 GLY A O 1
ATOM 1357 N N . GLU A 1 167 ? -7.594 13.220 11.886 1.00 96.38 167 GLU A N 1
ATOM 1358 C CA . GLU A 1 167 ? -6.991 12.537 13.029 1.00 96.38 167 GLU A CA 1
ATOM 1359 C C . GLU A 1 167 ? -7.327 11.040 12.991 1.00 96.38 167 GLU A C 1
ATOM 1361 O O . GLU A 1 167 ? -8.492 10.628 12.967 1.00 96.38 167 GLU A O 1
ATOM 1366 N N . PHE A 1 168 ? -6.287 10.210 12.940 1.00 95.62 168 PHE A N 1
ATOM 1367 C CA . PHE A 1 168 ? -6.447 8.765 12.977 1.00 95.62 168 PHE A CA 1
ATOM 1368 C C . PHE A 1 168 ? -6.655 8.283 14.403 1.00 95.62 168 PHE A C 1
ATOM 1370 O O . PHE A 1 168 ? -5.933 8.666 15.317 1.00 95.62 168 PHE A O 1
ATOM 1377 N N . LEU A 1 169 ? -7.623 7.389 14.562 1.00 93.69 169 LEU A N 1
ATOM 1378 C CA . LEU A 1 169 ? -7.902 6.749 15.836 1.00 93.69 169 LEU A CA 1
ATOM 1379 C C . LEU A 1 169 ? -6.851 5.680 16.155 1.00 93.69 169 LEU A C 1
ATOM 1381 O O . LEU A 1 169 ? -6.308 5.038 15.244 1.00 93.69 169 LEU A O 1
ATOM 1385 N N . ASP A 1 170 ? -6.654 5.427 17.448 1.00 92.88 170 ASP A N 1
ATOM 1386 C CA . ASP A 1 170 ? -5.859 4.302 17.939 1.00 92.88 170 ASP A CA 1
ATOM 1387 C C . ASP A 1 170 ? -6.304 2.985 17.287 1.00 92.88 170 ASP A C 1
ATOM 1389 O O . ASP A 1 170 ? -7.487 2.749 17.017 1.00 92.88 170 ASP A O 1
ATOM 1393 N N . GLY A 1 171 ? -5.325 2.131 16.979 1.00 92.62 171 GLY A N 1
ATOM 1394 C CA . GLY A 1 171 ? -5.550 0.892 16.232 1.00 92.62 171 GLY A CA 1
ATOM 1395 C C . GLY A 1 171 ? -5.588 1.063 14.708 1.00 92.62 171 GLY A C 1
ATOM 1396 O O . GLY A 1 171 ? -5.770 0.078 13.986 1.00 92.62 171 GLY A O 1
ATOM 1397 N N . THR A 1 172 ? -5.387 2.275 14.184 1.00 95.62 172 THR A N 1
ATOM 1398 C CA . THR A 1 172 ? -5.149 2.472 12.748 1.00 95.62 172 THR A CA 1
ATOM 1399 C C . THR A 1 172 ? -3.821 1.845 12.328 1.00 95.62 172 THR A C 1
ATOM 1401 O O . THR A 1 172 ? -2.778 2.109 12.922 1.00 95.62 172 THR A O 1
ATOM 1404 N N . VAL A 1 173 ? -3.853 1.054 11.255 1.00 96.62 173 VAL A N 1
ATOM 1405 C CA . VAL A 1 173 ? -2.658 0.542 10.576 1.00 96.62 173 VAL A CA 1
ATOM 1406 C C . VAL A 1 173 ? -2.705 0.989 9.127 1.00 96.62 173 VAL A C 1
ATOM 1408 O O . VAL A 1 173 ? -3.657 0.693 8.405 1.00 96.62 173 VAL A O 1
ATOM 1411 N N . ASN A 1 174 ? -1.653 1.686 8.704 1.00 96.88 174 ASN A N 1
ATOM 1412 C CA . ASN A 1 174 ? -1.372 1.971 7.306 1.00 96.88 174 ASN A CA 1
ATOM 1413 C C . ASN A 1 174 ? -0.160 1.144 6.871 1.00 96.88 174 ASN A C 1
ATOM 1415 O O . ASN A 1 174 ? 0.839 1.083 7.587 1.00 96.88 174 ASN A O 1
ATOM 1419 N N . ALA A 1 175 ? -0.251 0.513 5.708 1.00 97.50 175 ALA A N 1
ATOM 1420 C CA . ALA A 1 175 ? 0.842 -0.234 5.110 1.00 97.50 175 ALA A CA 1
ATOM 1421 C C . ALA A 1 175 ? 1.094 0.276 3.695 1.00 97.50 175 ALA A C 1
ATOM 1423 O O . ALA A 1 175 ? 0.152 0.575 2.963 1.00 97.50 175 ALA A O 1
ATOM 1424 N N . LYS A 1 176 ? 2.366 0.346 3.305 1.00 96.56 176 LYS A N 1
ATOM 1425 C CA . LYS A 1 176 ? 2.790 0.729 1.959 1.00 96.56 176 LYS A CA 1
ATOM 1426 C C . LYS A 1 176 ? 3.629 -0.392 1.369 1.00 96.56 176 LYS A C 1
ATOM 1428 O O . LYS A 1 176 ? 4.656 -0.755 1.936 1.00 96.56 176 LYS A O 1
ATOM 1433 N N . LEU A 1 177 ? 3.188 -0.936 0.241 1.00 95.88 177 LEU A N 1
ATOM 1434 C CA . LEU A 1 177 ? 4.006 -1.832 -0.566 1.00 95.88 177 LEU A CA 1
ATOM 1435 C C . LEU A 1 177 ? 4.816 -0.982 -1.528 1.00 95.88 177 LEU A C 1
ATOM 1437 O O . LEU A 1 177 ? 4.238 -0.147 -2.221 1.00 95.88 177 LEU A O 1
ATOM 1441 N N . VAL A 1 178 ? 6.129 -1.187 -1.554 1.00 95.19 178 VAL A N 1
ATOM 1442 C CA . VAL A 1 178 ? 7.044 -0.443 -2.417 1.00 95.19 178 VAL A CA 1
ATOM 1443 C C . VAL A 1 178 ? 7.720 -1.416 -3.370 1.00 95.19 178 VAL A C 1
ATOM 1445 O O . VAL A 1 178 ? 8.210 -2.470 -2.973 1.00 95.19 178 VAL A O 1
ATOM 1448 N N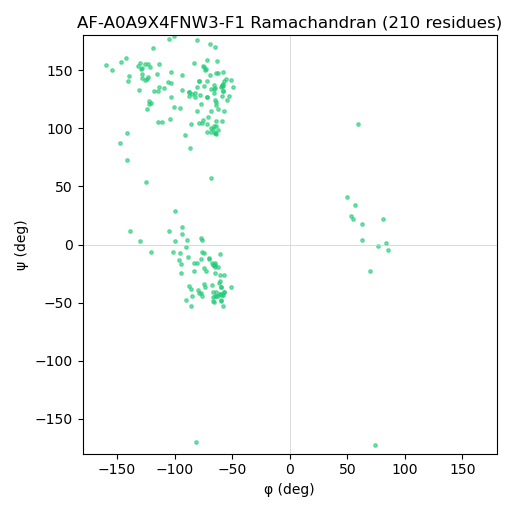 . PHE A 1 179 ? 7.717 -1.044 -4.640 1.00 95.25 179 PHE A N 1
ATOM 1449 C CA . PHE A 1 179 ? 8.293 -1.785 -5.743 1.00 95.25 179 PHE A CA 1
ATOM 1450 C C . PHE A 1 179 ? 9.274 -0.899 -6.500 1.00 95.25 179 PHE A C 1
ATOM 1452 O O . PHE A 1 179 ? 9.148 0.326 -6.505 1.00 95.25 179 PHE A O 1
ATOM 1459 N N . THR A 1 180 ? 10.223 -1.526 -7.177 1.00 93.75 180 THR A N 1
ATOM 1460 C CA . THR A 1 180 ? 11.246 -0.883 -7.994 1.00 93.75 180 THR A CA 1
ATOM 1461 C C . THR A 1 180 ? 11.341 -1.547 -9.363 1.00 93.75 180 THR A C 1
ATOM 1463 O O . THR A 1 180 ? 11.038 -2.729 -9.515 1.00 93.75 180 THR A O 1
ATOM 1466 N N . GLU A 1 181 ? 11.788 -0.795 -10.364 1.00 93.06 181 GLU A N 1
ATOM 1467 C CA . GLU A 1 181 ? 12.183 -1.344 -11.670 1.00 93.06 181 GLU A CA 1
ATOM 1468 C C . GLU A 1 181 ? 13.542 -2.068 -11.622 1.00 93.06 181 GLU A C 1
ATOM 1470 O O . GLU A 1 181 ? 13.926 -2.698 -12.604 1.00 93.06 181 GLU A O 1
ATOM 1475 N N . ALA A 1 182 ? 14.265 -1.988 -10.497 1.00 93.12 182 ALA A N 1
ATOM 1476 C CA . ALA A 1 182 ? 15.525 -2.697 -10.299 1.00 93.12 182 ALA A CA 1
ATOM 1477 C C . ALA A 1 182 ? 15.382 -4.211 -10.512 1.00 93.12 182 ALA A C 1
ATOM 1479 O O . ALA A 1 182 ? 14.404 -4.850 -10.094 1.00 93.12 182 ALA A O 1
ATOM 1480 N N . THR A 1 183 ? 16.422 -4.786 -11.098 1.00 93.38 183 THR A N 1
ATOM 1481 C CA . THR A 1 183 ? 16.576 -6.230 -11.282 1.00 93.38 183 THR A CA 1
ATOM 1482 C C . THR A 1 183 ? 17.598 -6.804 -10.299 1.00 93.38 183 THR A C 1
ATOM 1484 O O . THR A 1 183 ? 18.234 -6.069 -9.542 1.00 93.38 183 THR A O 1
ATOM 1487 N N . GLU A 1 184 ? 17.782 -8.128 -10.311 1.00 95.12 184 GLU A N 1
ATOM 1488 C CA . GLU A 1 184 ? 18.849 -8.766 -9.528 1.00 95.12 184 GLU A CA 1
ATOM 1489 C C . GLU A 1 184 ? 20.265 -8.368 -9.984 1.00 95.12 184 GLU A C 1
ATOM 1491 O O . GLU A 1 184 ? 21.194 -8.464 -9.186 1.00 95.12 184 GLU A O 1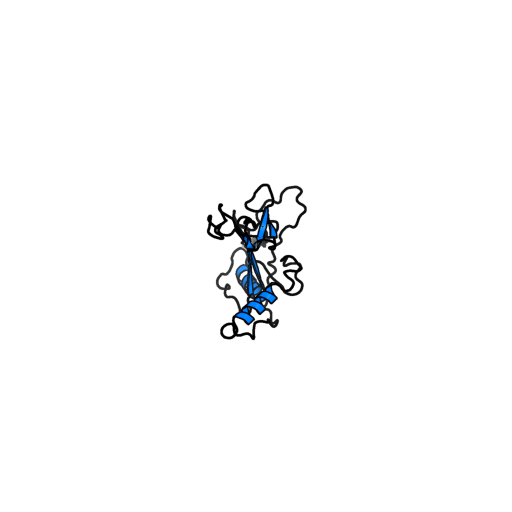
ATOM 1496 N N . ASP A 1 185 ? 20.424 -7.850 -11.208 1.00 95.31 185 ASP A N 1
ATOM 1497 C CA . ASP A 1 185 ? 21.697 -7.303 -11.695 1.00 95.31 185 ASP A CA 1
ATOM 1498 C C . ASP A 1 185 ? 22.010 -5.934 -11.065 1.00 95.31 185 ASP A C 1
ATOM 1500 O O . ASP A 1 185 ? 23.170 -5.616 -10.804 1.00 95.31 185 ASP A O 1
ATOM 1504 N N . ASP A 1 186 ? 20.983 -5.122 -10.788 1.00 95.69 186 ASP A N 1
ATOM 1505 C CA . ASP A 1 186 ? 21.142 -3.843 -10.086 1.00 95.69 186 ASP A CA 1
ATOM 1506 C C . ASP A 1 186 ? 21.333 -4.062 -8.577 1.00 95.69 186 ASP A C 1
ATOM 1508 O O . ASP A 1 186 ? 22.140 -3.385 -7.931 1.00 95.69 186 ASP A O 1
ATOM 1512 N N . ILE A 1 187 ? 20.550 -4.989 -8.007 1.00 95.50 187 ILE A N 1
ATOM 1513 C CA . ILE A 1 187 ? 20.445 -5.255 -6.568 1.00 95.50 187 ILE A CA 1
ATOM 1514 C C . ILE A 1 187 ? 20.332 -6.774 -6.342 1.00 95.50 187 ILE A C 1
ATOM 1516 O O . ILE A 1 187 ? 19.226 -7.323 -6.358 1.00 95.50 187 ILE A O 1
ATOM 1520 N N . PRO A 1 188 ? 21.442 -7.478 -6.051 1.00 94.94 188 PRO A N 1
ATOM 1521 C CA . PRO A 1 188 ? 21.454 -8.943 -5.960 1.00 94.94 188 PRO A CA 1
ATOM 1522 C C . PRO A 1 188 ? 20.478 -9.555 -4.945 1.00 94.94 188 PRO A C 1
ATOM 1524 O O . PRO A 1 188 ? 20.026 -10.689 -5.115 1.00 94.94 188 PRO A O 1
ATOM 1527 N N . THR A 1 189 ? 20.108 -8.820 -3.891 1.00 94.12 189 THR A N 1
ATOM 1528 C CA . THR A 1 189 ? 19.132 -9.279 -2.887 1.00 94.12 189 THR A CA 1
ATOM 1529 C C . THR A 1 189 ? 17.698 -9.357 -3.412 1.00 94.12 189 THR A C 1
ATOM 1531 O O . THR A 1 189 ? 16.856 -9.959 -2.751 1.00 94.12 189 THR A O 1
ATOM 1534 N N . LEU A 1 190 ? 17.408 -8.810 -4.600 1.00 94.56 190 LEU A N 1
ATOM 1535 C CA . LEU A 1 190 ? 16.105 -8.941 -5.259 1.00 94.56 190 LEU A CA 1
ATOM 1536 C C . LEU A 1 190 ? 15.873 -10.302 -5.909 1.00 94.56 190 LEU A C 1
ATOM 1538 O O . LEU A 1 190 ? 14.759 -10.581 -6.365 1.00 94.56 190 LEU A O 1
ATOM 1542 N N . LYS A 1 191 ? 16.887 -11.166 -5.942 1.00 94.31 191 LYS A N 1
ATOM 1543 C CA . LYS A 1 191 ? 16.744 -12.530 -6.437 1.00 94.31 191 LYS A CA 1
ATOM 1544 C C . LYS A 1 191 ? 15.609 -13.257 -5.708 1.00 94.31 191 LYS A C 1
ATOM 1546 O O . LYS A 1 191 ? 15.611 -13.368 -4.485 1.00 94.31 191 LYS A O 1
ATOM 1551 N N . ASN A 1 192 ? 14.653 -13.782 -6.476 1.00 92.75 192 ASN A N 1
ATOM 1552 C CA . ASN A 1 192 ? 13.421 -14.428 -5.991 1.00 92.75 192 ASN A CA 1
ATOM 1553 C C . ASN A 1 192 ? 12.467 -13.521 -5.185 1.00 92.75 192 ASN A C 1
ATOM 1555 O O . ASN A 1 192 ? 11.597 -14.029 -4.475 1.00 92.75 192 ASN A O 1
ATOM 1559 N N . SER A 1 193 ? 12.606 -12.196 -5.282 1.00 92.56 193 SER A N 1
ATOM 1560 C CA . SER A 1 193 ? 11.643 -11.262 -4.693 1.00 92.56 193 SER A CA 1
ATOM 1561 C C . SER A 1 193 ? 10.255 -11.399 -5.333 1.00 92.56 193 SER A C 1
ATOM 1563 O O . SER A 1 193 ? 10.092 -11.890 -6.455 1.00 92.56 193 SER A O 1
ATOM 1565 N N . ILE A 1 194 ? 9.228 -10.959 -4.602 1.00 91.38 194 ILE A N 1
ATOM 1566 C CA . ILE A 1 194 ? 7.874 -10.833 -5.150 1.00 91.38 194 ILE A CA 1
ATOM 1567 C C . ILE A 1 194 ? 7.905 -9.768 -6.241 1.00 91.38 194 ILE A C 1
ATOM 1569 O O . ILE A 1 194 ? 8.451 -8.687 -6.039 1.00 91.38 194 ILE A O 1
ATOM 1573 N N . THR A 1 195 ? 7.274 -10.050 -7.375 1.00 93.31 195 THR A N 1
ATOM 1574 C CA . THR A 1 195 ? 7.217 -9.116 -8.500 1.00 93.31 195 THR A CA 1
ATOM 1575 C C . THR A 1 195 ? 5.793 -8.907 -8.973 1.00 93.31 195 THR A C 1
ATOM 1577 O O . THR A 1 195 ? 5.053 -9.885 -9.088 1.00 93.31 195 THR A O 1
ATOM 1580 N N . TRP A 1 196 ? 5.463 -7.689 -9.384 1.00 94.06 196 TRP A N 1
ATOM 1581 C CA . TRP A 1 196 ? 4.214 -7.370 -10.071 1.00 94.06 196 TRP A CA 1
ATOM 1582 C C . TRP A 1 196 ? 4.466 -6.929 -11.506 1.00 94.06 196 TRP A C 1
ATOM 1584 O O . TRP A 1 196 ? 5.543 -6.454 -11.844 1.00 94.06 196 TRP A O 1
ATOM 1594 N N . THR A 1 197 ? 3.463 -7.100 -12.365 1.00 91.88 197 THR A N 1
ATOM 1595 C CA . THR A 1 197 ? 3.444 -6.472 -13.693 1.00 91.88 197 THR A CA 1
ATOM 1596 C C . THR A 1 197 ? 2.641 -5.184 -13.585 1.00 91.88 197 THR A C 1
ATOM 1598 O O . THR A 1 197 ? 1.462 -5.251 -13.250 1.00 91.88 197 THR A O 1
ATOM 1601 N N . GLY A 1 198 ? 3.264 -4.035 -13.835 1.00 89.00 198 GLY A N 1
ATOM 1602 C CA . GLY A 1 198 ? 2.641 -2.715 -13.738 1.00 89.00 198 GLY A CA 1
ATOM 1603 C C . GLY A 1 198 ? 2.688 -1.952 -15.057 1.00 89.00 198 GLY A C 1
ATOM 1604 O O . GLY A 1 198 ? 3.590 -2.146 -15.877 1.00 89.00 198 GLY A O 1
ATOM 1605 N N . TYR A 1 199 ? 1.720 -1.058 -15.256 1.00 87.88 199 TYR A N 1
ATOM 1606 C CA . TYR A 1 199 ? 1.758 -0.098 -16.356 1.00 87.88 199 TYR A CA 1
ATOM 1607 C C . TYR A 1 199 ? 2.543 1.147 -15.938 1.00 87.88 199 TYR A C 1
ATOM 1609 O O . TYR A 1 199 ? 1.999 2.148 -15.481 1.00 87.88 199 TYR A O 1
ATOM 1617 N N . VAL A 1 200 ? 3.866 1.065 -16.043 1.00 80.25 200 VAL A N 1
ATOM 1618 C CA . VAL A 1 200 ? 4.751 2.127 -15.562 1.00 80.25 200 VAL A CA 1
ATOM 1619 C C . VAL A 1 200 ? 4.980 3.193 -16.638 1.00 80.25 200 VAL A C 1
ATOM 1621 O O . VAL A 1 200 ? 5.297 2.905 -17.796 1.00 80.25 200 VAL A O 1
ATOM 1624 N N . ASN A 1 201 ? 4.814 4.455 -16.235 1.00 68.06 201 ASN A N 1
ATOM 1625 C CA . ASN A 1 201 ? 5.116 5.663 -17.011 1.00 68.06 201 ASN A CA 1
ATOM 1626 C C . ASN A 1 201 ? 4.420 5.782 -18.384 1.00 68.06 201 ASN A C 1
ATOM 1628 O O . ASN A 1 201 ? 5.013 6.313 -19.321 1.00 68.06 201 ASN A O 1
ATOM 1632 N N . GLN A 1 202 ? 3.188 5.282 -18.530 1.00 58.81 202 GLN A N 1
ATOM 1633 C CA . GLN A 1 202 ? 2.469 5.306 -19.815 1.00 58.81 202 GLN A CA 1
ATOM 1634 C C . GLN A 1 202 ? 3.258 4.702 -20.987 1.00 58.81 202 GLN A C 1
ATOM 1636 O O . GLN A 1 202 ? 3.042 5.067 -22.144 1.00 58.81 202 GLN A O 1
ATOM 1641 N N . SER A 1 203 ? 4.209 3.814 -20.693 1.00 51.66 203 SER A N 1
ATOM 1642 C CA . SER A 1 203 ? 4.954 3.122 -21.733 1.00 51.66 203 SER A CA 1
ATOM 1643 C C . SER A 1 203 ? 3.992 2.269 -22.561 1.00 51.66 203 SER A C 1
ATOM 1645 O O . SER A 1 203 ? 3.003 1.755 -22.048 1.00 51.66 203 SER A O 1
ATOM 1647 N N . GLU A 1 204 ? 4.265 2.093 -23.856 1.00 49.00 204 GLU A N 1
ATOM 1648 C CA . GLU A 1 204 ? 3.429 1.239 -24.720 1.00 49.00 204 GLU A CA 1
ATOM 1649 C C . GLU A 1 204 ? 3.386 -0.234 -24.249 1.00 49.00 204 GLU A C 1
ATOM 1651 O O . GLU A 1 204 ? 2.592 -1.020 -24.760 1.00 49.00 204 GLU A O 1
ATOM 1656 N N . ASN A 1 205 ? 4.207 -0.606 -23.255 1.00 52.25 205 ASN A N 1
ATOM 1657 C CA . ASN A 1 205 ? 4.377 -1.959 -22.743 1.00 52.25 205 ASN A CA 1
ATOM 1658 C C . ASN A 1 205 ? 4.225 -2.023 -21.215 1.00 52.25 205 ASN A C 1
ATOM 1660 O O . ASN A 1 205 ? 4.534 -1.084 -20.495 1.00 52.25 205 ASN A O 1
ATOM 1664 N N . LEU A 1 206 ? 3.797 -3.174 -20.701 1.00 65.44 206 LEU A N 1
ATOM 1665 C CA . LEU A 1 206 ? 3.809 -3.448 -19.263 1.00 65.44 206 LEU A CA 1
ATOM 1666 C C . LEU A 1 206 ? 5.224 -3.833 -18.817 1.00 65.44 206 LEU A C 1
ATOM 1668 O O . LEU A 1 206 ? 5.893 -4.590 -19.522 1.00 65.44 206 LEU A O 1
ATOM 1672 N N . LEU A 1 207 ? 5.657 -3.377 -17.638 1.00 66.00 207 LEU A N 1
ATOM 1673 C CA . LEU A 1 207 ? 6.952 -3.757 -17.062 1.00 66.00 207 LEU A CA 1
ATOM 1674 C C . LEU A 1 207 ? 6.773 -4.557 -15.774 1.00 66.00 207 LEU A C 1
ATOM 1676 O O . LEU A 1 207 ? 5.841 -4.342 -14.998 1.00 66.00 207 LEU A O 1
ATOM 1680 N N . ARG A 1 208 ? 7.695 -5.494 -15.549 1.00 73.62 208 ARG A N 1
ATOM 1681 C CA . ARG A 1 208 ? 7.787 -6.251 -14.302 1.00 73.62 208 ARG A CA 1
ATOM 1682 C C . ARG A 1 208 ? 8.604 -5.445 -13.294 1.00 73.62 208 ARG A C 1
ATOM 1684 O O . ARG A 1 208 ? 9.701 -5.009 -13.618 1.00 73.62 208 ARG A O 1
ATOM 1691 N N . ILE A 1 209 ? 8.070 -5.269 -12.093 1.00 78.44 209 ILE A N 1
ATOM 1692 C CA . ILE A 1 209 ? 8.684 -4.524 -10.991 1.00 78.44 209 ILE A CA 1
ATOM 1693 C C . ILE A 1 209 ? 8.822 -5.426 -9.763 1.00 78.44 209 ILE A C 1
ATOM 1695 O O . ILE A 1 209 ? 7.956 -6.265 -9.504 1.00 78.44 209 ILE A O 1
ATOM 1699 N N . SER A 1 210 ? 9.903 -5.257 -9.010 1.00 76.44 210 SER A N 1
ATOM 1700 C CA . SER A 1 210 ? 10.292 -6.099 -7.872 1.00 76.44 210 SER A CA 1
ATOM 1701 C C . SER A 1 210 ? 9.981 -5.405 -6.551 1.00 76.44 210 SER A C 1
ATOM 1703 O O . SER A 1 210 ? 10.207 -4.206 -6.423 1.00 76.44 210 SER A O 1
ATOM 1705 N N . LYS A 1 211 ? 9.463 -6.131 -5.559 1.00 71.81 211 LYS A N 1
ATOM 1706 C CA . LYS A 1 211 ? 9.226 -5.603 -4.209 1.00 71.81 211 LYS A CA 1
ATOM 1707 C C . LYS A 1 211 ? 10.568 -5.422 -3.495 1.00 71.81 211 LYS A C 1
ATOM 1709 O O . LYS A 1 211 ? 11.334 -6.383 -3.419 1.00 71.81 211 LYS A O 1
ATOM 1714 N N . ILE A 1 212 ? 10.818 -4.217 -2.977 1.00 68.25 212 ILE A N 1
ATOM 1715 C CA . ILE A 1 212 ? 12.005 -3.876 -2.166 1.00 68.25 212 ILE A CA 1
ATOM 1716 C C . ILE A 1 212 ? 11.709 -3.906 -0.672 1.00 68.25 212 ILE A C 1
ATOM 1718 O O . ILE A 1 212 ? 10.531 -3.704 -0.290 1.00 68.25 212 ILE A O 1
#